Protein AF-A0A841BIS0-F1 (afdb_monomer)

InterPro domains:
  IPR029058 Alpha/Beta hydrolase fold [G3DSA:3.40.50.1820] (179-319)
  IPR029058 Alpha/Beta hydrolase fold [SSF53474] (194-306)

Structure (mmCIF, N/CA/C/O backbone):
data_AF-A0A841BIS0-F1
#
_entry.id   AF-A0A841BIS0-F1
#
loop_
_atom_site.group_PDB
_atom_site.id
_atom_site.type_symbol
_atom_site.label_atom_id
_atom_site.label_alt_id
_atom_site.label_comp_id
_atom_site.label_asym_id
_atom_site.label_entity_id
_atom_site.label_seq_id
_atom_site.pdbx_PDB_ins_code
_atom_site.Cartn_x
_atom_site.Cartn_y
_atom_site.Cartn_z
_atom_site.occupancy
_atom_site.B_iso_or_equiv
_atom_site.auth_seq_id
_atom_site.auth_comp_id
_atom_site.auth_asym_id
_atom_site.auth_atom_id
_atom_site.pdbx_PDB_model_num
ATOM 1 N N . MET A 1 1 ? 9.593 -3.183 14.678 1.00 44.62 1 MET A N 1
ATOM 2 C CA . MET A 1 1 ? 9.134 -2.098 13.768 1.00 44.62 1 MET A CA 1
ATOM 3 C C . MET A 1 1 ? 7.771 -1.483 14.149 1.00 44.62 1 MET A C 1
ATOM 5 O O . MET A 1 1 ? 7.711 -0.265 14.300 1.00 44.62 1 MET A O 1
ATOM 9 N N . ARG A 1 2 ? 6.701 -2.277 14.368 1.00 60.25 2 ARG A N 1
ATOM 10 C CA . ARG A 1 2 ? 5.328 -1.787 14.671 1.00 60.25 2 ARG A CA 1
ATOM 11 C C . ARG A 1 2 ? 5.236 -0.839 15.881 1.00 60.25 2 ARG A C 1
ATOM 13 O O . ARG A 1 2 ? 4.676 0.245 15.752 1.00 60.25 2 ARG A O 1
ATOM 20 N N . ALA A 1 3 ? 5.860 -1.190 17.009 1.00 60.22 3 ALA A N 1
ATOM 21 C CA . ALA A 1 3 ? 5.851 -0.359 18.220 1.00 60.22 3 ALA A CA 1
ATOM 22 C C . ALA A 1 3 ? 6.489 1.033 18.011 1.00 60.22 3 ALA A C 1
ATOM 24 O O . ALA A 1 3 ? 5.966 2.038 18.487 1.00 60.22 3 ALA A O 1
ATOM 25 N N . LYS A 1 4 ? 7.581 1.121 17.234 1.00 57.62 4 LYS A N 1
ATOM 26 C CA . LYS A 1 4 ? 8.293 2.384 16.947 1.00 57.62 4 LYS A CA 1
ATOM 27 C C . LYS A 1 4 ? 7.464 3.331 16.070 1.00 57.62 4 LYS A C 1
ATOM 29 O O . LYS A 1 4 ? 7.387 4.528 16.354 1.00 57.62 4 LYS A O 1
ATOM 34 N N . GLY A 1 5 ? 6.828 2.799 15.021 1.00 57.59 5 GLY A N 1
ATOM 35 C CA . GLY A 1 5 ? 5.914 3.561 14.158 1.00 57.59 5 GLY A CA 1
ATOM 36 C C . GLY A 1 5 ? 4.668 4.041 14.907 1.00 57.59 5 GLY A C 1
ATOM 37 O O . GLY A 1 5 ? 4.294 5.213 14.815 1.00 57.59 5 GLY A O 1
ATOM 38 N N . TYR A 1 6 ? 4.086 3.165 15.728 1.00 66.44 6 TYR A N 1
ATOM 39 C CA . TYR A 1 6 ? 2.973 3.502 16.610 1.00 66.44 6 TYR A CA 1
ATOM 40 C C . TYR A 1 6 ? 3.333 4.625 17.596 1.00 66.44 6 TYR A C 1
ATOM 42 O O . TYR A 1 6 ? 2.644 5.642 17.636 1.00 66.44 6 TYR A O 1
ATOM 50 N N . ALA A 1 7 ? 4.448 4.501 18.326 1.00 69.25 7 ALA A N 1
ATOM 51 C CA . ALA A 1 7 ? 4.875 5.504 19.304 1.00 69.25 7 ALA A CA 1
ATOM 52 C C . ALA A 1 7 ? 5.149 6.871 18.654 1.00 69.25 7 ALA A C 1
ATOM 54 O O . ALA A 1 7 ? 4.815 7.915 19.215 1.00 69.25 7 ALA A O 1
ATOM 55 N N . THR A 1 8 ? 5.705 6.872 17.438 1.00 65.50 8 THR A N 1
ATOM 56 C CA . THR A 1 8 ? 5.920 8.100 16.660 1.00 65.50 8 THR A CA 1
ATOM 57 C C . THR A 1 8 ? 4.592 8.769 16.310 1.00 65.50 8 THR A C 1
ATOM 59 O O . THR A 1 8 ? 4.449 9.974 16.511 1.00 65.50 8 THR A O 1
ATOM 62 N N . THR A 1 9 ? 3.612 7.995 15.842 1.00 65.44 9 THR A N 1
ATOM 63 C CA . THR A 1 9 ? 2.279 8.500 15.479 1.00 65.44 9 THR A CA 1
ATOM 64 C C . THR A 1 9 ? 1.533 9.034 16.700 1.00 65.44 9 THR A C 1
ATOM 66 O O . THR A 1 9 ? 1.018 10.148 16.661 1.00 65.44 9 THR A O 1
ATOM 69 N N . LEU A 1 10 ? 1.544 8.291 17.811 1.00 78.75 10 LEU A N 1
ATOM 70 C CA . LEU A 1 10 ? 0.919 8.704 19.068 1.00 78.75 10 LEU A CA 1
ATOM 71 C C . LEU A 1 10 ? 1.497 10.031 19.571 1.00 78.75 10 LEU A C 1
ATOM 73 O O . LEU A 1 10 ? 0.745 10.930 19.937 1.00 78.75 10 LEU A O 1
ATOM 77 N N . ARG A 1 11 ? 2.825 10.190 19.516 1.00 79.44 11 ARG A N 1
ATOM 78 C CA . ARG A 1 11 ? 3.499 11.439 19.890 1.00 79.44 11 ARG A CA 1
ATOM 79 C C . ARG A 1 11 ? 3.084 12.610 18.998 1.00 79.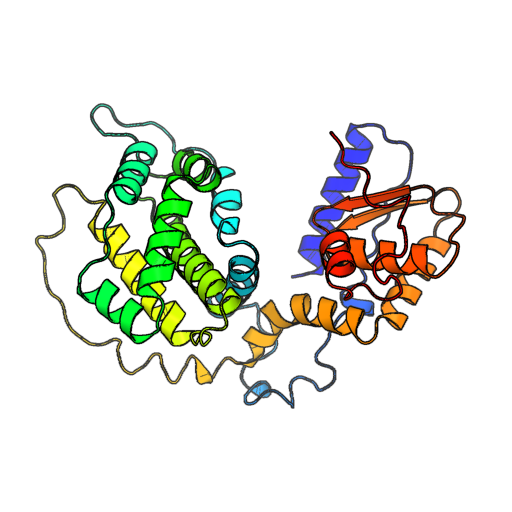44 11 ARG A C 1
ATOM 81 O O . ARG A 1 11 ? 2.872 13.707 19.501 1.00 79.44 11 ARG A O 1
ATOM 88 N N . ILE A 1 12 ? 2.964 12.396 17.687 1.00 72.94 12 ILE A N 1
ATOM 89 C CA . ILE A 1 12 ? 2.514 13.437 16.749 1.00 72.94 12 ILE A CA 1
ATOM 90 C C . ILE A 1 12 ? 1.079 13.867 17.071 1.00 72.94 12 ILE A C 1
ATOM 92 O O . ILE A 1 12 ? 0.806 15.064 17.130 1.00 72.94 12 ILE A O 1
ATOM 96 N N . ILE A 1 13 ? 0.184 12.908 17.319 1.00 77.25 13 ILE A N 1
ATOM 97 C CA . ILE A 1 13 ? -1.211 13.187 17.681 1.00 77.25 13 ILE A CA 1
ATOM 98 C C . ILE A 1 13 ? -1.272 13.952 19.005 1.00 77.25 13 ILE A C 1
ATOM 100 O O . ILE A 1 13 ? -1.912 14.996 19.061 1.00 77.25 13 ILE A O 1
ATOM 104 N N . ALA A 1 14 ? -0.562 13.492 20.039 1.00 86.31 14 ALA A N 1
ATOM 105 C CA . ALA A 1 14 ? -0.515 14.163 21.337 1.00 86.31 14 ALA A CA 1
ATOM 106 C C . ALA A 1 14 ? -0.019 15.613 21.218 1.00 86.31 14 ALA A C 1
ATOM 108 O O . ALA A 1 14 ? -0.643 16.526 21.756 1.00 86.31 14 ALA A O 1
ATOM 109 N N . ASN A 1 15 ? 1.043 15.841 20.438 1.00 82.81 15 ASN A N 1
ATOM 110 C CA . ASN A 1 15 ? 1.552 17.185 20.175 1.00 82.81 15 ASN A CA 1
ATOM 111 C C . ASN A 1 15 ? 0.511 18.068 19.477 1.00 82.81 15 ASN A C 1
ATOM 113 O O . ASN A 1 15 ? 0.365 19.229 19.842 1.00 82.81 15 ASN A O 1
ATOM 117 N N . LYS A 1 16 ? -0.228 17.530 18.499 1.00 82.75 16 LYS A N 1
ATOM 118 C CA . LYS A 1 16 ? -1.258 18.287 17.775 1.00 82.75 16 LYS A CA 1
ATOM 119 C C . LYS A 1 16 ? -2.480 18.595 18.633 1.00 82.75 16 LYS A C 1
ATOM 121 O O . LYS A 1 16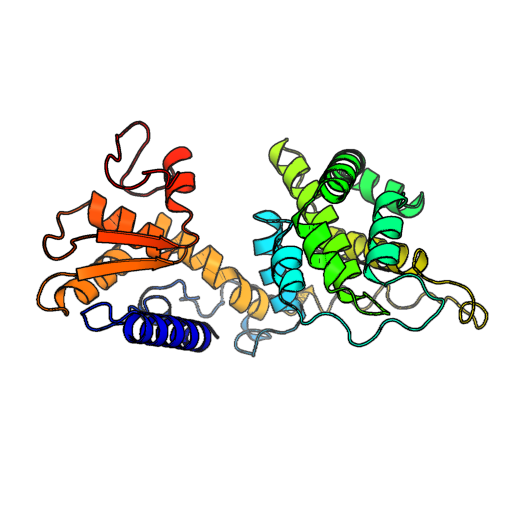 ? -2.993 19.705 18.561 1.00 82.75 16 LYS A O 1
ATOM 126 N N . VAL A 1 17 ? -2.915 17.661 19.473 1.00 86.31 17 VAL A N 1
ATOM 127 C CA . VAL A 1 17 ? -3.988 17.900 20.453 1.00 86.31 17 VAL A CA 1
ATOM 128 C C . VAL A 1 17 ? -3.584 19.029 21.406 1.00 86.31 17 VAL A C 1
ATOM 130 O O . VAL A 1 17 ? -4.370 19.954 21.607 1.00 86.31 17 VAL A O 1
ATOM 133 N N . ALA A 1 18 ? -2.347 19.008 21.913 1.00 88.19 18 ALA A N 1
ATOM 134 C CA . ALA A 1 18 ? -1.826 20.064 22.778 1.00 88.19 18 ALA A CA 1
ATOM 135 C C . ALA A 1 18 ? -1.716 21.422 22.056 1.00 88.19 18 ALA A C 1
ATOM 137 O O . ALA A 1 18 ? -2.149 22.438 22.595 1.00 88.19 18 ALA A O 1
ATOM 138 N N . GLU A 1 19 ? -1.188 21.443 20.827 1.00 89.88 19 GLU A N 1
ATOM 139 C CA . GLU A 1 19 ? -1.054 22.649 19.991 1.00 89.88 19 GLU A CA 1
ATOM 140 C C . GLU A 1 19 ? -2.410 23.306 19.703 1.00 89.88 19 GLU A C 1
ATOM 142 O O . GLU A 1 19 ? -2.532 24.527 19.761 1.00 89.88 19 GLU A O 1
ATOM 147 N N . HIS A 1 20 ? -3.441 22.501 19.438 1.00 89.31 20 HIS A N 1
ATOM 148 C CA . HIS A 1 20 ? -4.797 22.977 19.165 1.00 89.31 20 HIS A CA 1
ATOM 149 C C . HIS A 1 20 ? -5.655 23.166 20.424 1.00 89.31 20 HIS A C 1
ATOM 151 O O . HIS A 1 20 ? -6.839 23.472 20.298 1.00 89.31 20 HIS A O 1
ATOM 157 N N . GLN A 1 21 ? -5.080 22.992 21.621 1.00 85.19 21 GLN A N 1
ATOM 158 C CA . GLN A 1 21 ? -5.772 23.121 22.910 1.00 85.19 21 GLN A CA 1
ATOM 159 C C . GLN A 1 21 ? -7.066 22.294 22.985 1.00 85.19 21 GLN A C 1
ATOM 161 O O . GLN A 1 21 ? -8.051 22.697 23.607 1.00 85.19 21 GLN A O 1
ATOM 166 N N . VAL A 1 22 ? -7.071 21.121 22.344 1.00 83.94 22 VAL A N 1
ATOM 167 C CA . VAL A 1 22 ? -8.186 20.179 22.450 1.00 83.94 22 VAL A CA 1
ATOM 168 C C . VAL A 1 22 ? -8.153 19.609 23.866 1.00 83.94 22 VAL A C 1
ATOM 170 O O . VAL A 1 22 ? -7.187 18.954 24.249 1.00 83.94 22 VAL A O 1
ATOM 173 N N . GLY A 1 23 ? -9.179 19.904 24.666 1.00 81.00 23 GLY A N 1
ATOM 174 C CA . GLY A 1 23 ? -9.259 19.428 26.046 1.00 81.00 23 GLY A CA 1
ATOM 175 C C . GLY A 1 23 ? -9.321 17.900 26.113 1.00 81.00 23 GLY A C 1
ATOM 176 O O . GLY A 1 23 ? -10.132 17.289 25.420 1.00 81.00 23 GLY A O 1
ATOM 177 N N . GLY A 1 24 ? -8.477 17.293 26.951 1.00 83.56 24 GLY A N 1
ATOM 178 C CA . GLY A 1 24 ? -8.460 15.848 27.194 1.00 83.56 24 GLY A CA 1
ATOM 179 C C . GLY A 1 24 ? -7.055 15.241 27.219 1.00 83.56 24 GLY A C 1
ATOM 180 O O . GLY A 1 24 ? -6.075 15.862 26.812 1.00 83.56 24 GLY A O 1
ATOM 181 N N . GLU A 1 25 ? -6.963 14.008 27.714 1.00 88.75 25 GLU A N 1
ATOM 182 C CA . GLU A 1 25 ? -5.734 13.209 27.717 1.00 88.75 25 GLU A CA 1
ATOM 183 C C . GLU A 1 25 ? -5.680 12.326 26.460 1.00 88.75 25 GLU A C 1
ATOM 185 O O . GLU A 1 25 ? -6.653 11.653 26.118 1.00 88.75 25 GLU A O 1
ATOM 190 N N . VAL A 1 26 ? -4.533 12.285 25.775 1.00 89.12 26 VAL A N 1
ATOM 191 C CA . VAL A 1 26 ? -4.324 11.368 24.645 1.00 89.12 26 VAL A CA 1
ATOM 192 C C . VAL A 1 26 ? -3.745 10.057 25.158 1.00 89.12 26 VAL A C 1
ATOM 194 O O . VAL A 1 26 ? -2.572 9.991 25.524 1.00 89.12 26 VAL A O 1
ATOM 197 N N . ARG A 1 27 ? -4.553 8.993 25.120 1.00 88.19 27 ARG A N 1
ATOM 198 C CA . ARG A 1 27 ? -4.116 7.629 25.433 1.00 88.19 27 ARG A CA 1
ATOM 199 C C . ARG A 1 27 ? -3.991 6.781 24.182 1.00 88.19 27 ARG A C 1
ATOM 201 O O . ARG A 1 27 ? -4.810 6.839 23.269 1.00 88.19 27 ARG A O 1
ATOM 208 N N . GLY A 1 28 ? -2.940 5.976 24.150 1.00 84.75 28 GLY A N 1
ATOM 209 C CA . GLY A 1 28 ? -2.681 5.069 23.051 1.00 84.75 28 GLY A CA 1
ATOM 210 C C . GLY A 1 28 ? -3.231 3.660 23.303 1.00 84.75 28 GLY A C 1
ATOM 211 O O . GLY A 1 28 ? -3.022 3.103 24.375 1.00 84.75 28 GLY A O 1
ATOM 212 N N . CYS A 1 29 ? -3.835 3.046 22.282 1.00 84.25 29 CYS A N 1
ATOM 213 C CA . CYS A 1 29 ? -4.229 1.634 22.271 1.00 84.25 29 CYS A CA 1
ATOM 214 C C . CYS A 1 29 ? -3.345 0.832 21.290 1.00 84.25 29 CYS A C 1
ATOM 216 O O . CYS A 1 29 ? -3.612 0.782 20.086 1.00 84.25 29 CYS A O 1
ATOM 218 N N . PHE A 1 30 ? -2.268 0.211 21.789 1.00 80.62 30 PHE A N 1
ATOM 219 C CA . PHE A 1 30 ? -1.376 -0.627 20.976 1.00 80.62 30 PHE A CA 1
ATOM 220 C C . PHE A 1 30 ? -1.788 -2.101 21.039 1.00 80.62 30 PHE A C 1
ATOM 222 O O . PHE A 1 30 ? -1.332 -2.855 21.893 1.00 80.62 30 PHE A O 1
ATOM 229 N N . TRP A 1 31 ? -2.661 -2.519 20.124 1.00 80.50 31 TRP A N 1
ATOM 230 C CA . TRP A 1 31 ? -3.221 -3.877 20.105 1.00 80.50 31 TRP A CA 1
ATOM 231 C C . TRP A 1 31 ? -2.357 -4.899 19.341 1.00 80.50 31 TRP A C 1
ATOM 233 O O . TRP A 1 31 ? -2.441 -6.096 19.606 1.00 80.50 31 TRP A O 1
ATOM 243 N N . GLY A 1 32 ? -1.515 -4.449 18.402 1.00 69.06 32 GLY A N 1
ATOM 244 C CA . GLY A 1 32 ? -0.845 -5.323 17.425 1.00 69.06 32 GLY A CA 1
ATOM 245 C C . GLY A 1 32 ? 0.101 -6.371 18.018 1.00 69.06 32 GLY A C 1
ATOM 246 O O . GLY A 1 32 ? 0.275 -7.434 17.432 1.00 69.06 32 GLY A O 1
ATOM 247 N N . GLU A 1 33 ? 0.697 -6.105 19.179 1.00 74.00 33 GLU A N 1
ATOM 248 C CA . GLU A 1 33 ? 1.544 -7.081 19.877 1.00 74.00 33 GLU A CA 1
ATOM 249 C C . GLU A 1 33 ? 0.728 -8.029 20.761 1.00 74.00 33 GLU A C 1
ATOM 251 O O . GLU A 1 33 ? 1.010 -9.222 20.801 1.00 74.00 33 GLU A O 1
ATOM 256 N N . ALA A 1 34 ? -0.316 -7.520 21.417 1.00 75.12 34 ALA A N 1
ATOM 257 C CA . ALA A 1 34 ? -1.122 -8.292 22.357 1.00 75.12 34 ALA A CA 1
ATOM 258 C C . ALA A 1 34 ? -2.083 -9.272 21.666 1.00 75.12 34 ALA A C 1
ATOM 260 O O . ALA A 1 34 ? -2.261 -10.394 22.132 1.00 75.12 34 ALA A O 1
ATOM 261 N N . VAL A 1 35 ? -2.735 -8.838 20.583 1.00 80.75 35 VAL A N 1
ATOM 262 C CA . VAL A 1 35 ? -3.844 -9.576 19.941 1.00 80.75 35 VAL A CA 1
ATOM 263 C C . VAL A 1 35 ? -3.739 -9.644 18.415 1.00 80.75 35 VAL A C 1
ATOM 265 O O . VAL A 1 35 ? -4.594 -10.247 17.759 1.00 80.75 35 VAL A O 1
ATOM 268 N N . GLY A 1 36 ? -2.688 -9.053 17.841 1.00 75.44 36 GLY A N 1
ATOM 269 C CA . GLY A 1 36 ? -2.402 -9.146 16.414 1.00 75.44 36 GLY A CA 1
ATOM 270 C C . GLY A 1 36 ? -1.999 -10.552 15.962 1.00 75.44 36 GLY A C 1
ATOM 271 O O . GLY A 1 36 ? -1.770 -11.473 16.751 1.00 75.44 36 GLY A O 1
ATOM 272 N N . ALA A 1 37 ? -1.925 -10.727 14.651 1.00 77.56 37 ALA A N 1
ATOM 273 C CA . A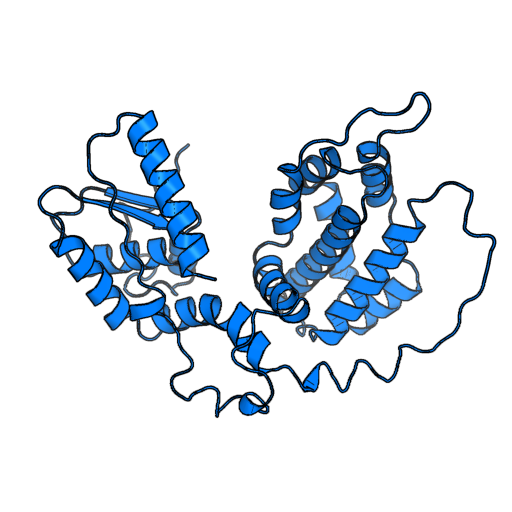LA A 1 37 ? -1.437 -11.921 14.006 1.00 77.56 37 ALA A CA 1
ATOM 274 C C . ALA A 1 37 ? 0.035 -12.158 14.349 1.00 77.56 37 ALA A C 1
ATOM 276 O O . ALA A 1 37 ? 0.912 -11.300 14.200 1.00 77.56 37 ALA A O 1
ATOM 277 N N . GLN A 1 38 ? 0.276 -13.383 14.800 1.00 73.75 38 GLN A N 1
ATOM 278 C CA . GLN A 1 38 ? 1.581 -13.921 15.130 1.00 73.75 38 GLN A CA 1
ATOM 279 C C . GLN A 1 38 ? 1.688 -15.320 14.534 1.00 73.75 38 GLN A C 1
ATOM 281 O O . GLN A 1 38 ? 0.698 -16.059 14.458 1.00 73.75 38 GLN A O 1
ATOM 286 N N . LEU A 1 39 ? 2.903 -15.719 14.173 1.00 71.25 39 LEU A N 1
ATOM 287 C CA . LEU A 1 39 ? 3.205 -17.091 13.787 1.00 71.25 39 LEU A CA 1
ATOM 288 C C . LEU A 1 39 ? 3.221 -17.982 15.035 1.00 71.25 39 LEU A C 1
ATOM 290 O O . LEU A 1 39 ? 4.275 -18.330 15.554 1.00 71.25 39 LEU A O 1
ATOM 294 N N . ARG A 1 40 ? 2.033 -18.374 15.517 1.00 72.12 40 ARG A N 1
ATOM 295 C CA . ARG A 1 40 ? 1.863 -19.217 16.721 1.00 72.12 40 ARG A CA 1
ATOM 296 C C . ARG A 1 40 ? 2.600 -20.561 16.632 1.00 72.12 40 ARG A C 1
ATOM 298 O O . ARG A 1 40 ? 2.976 -21.115 17.655 1.00 72.12 40 ARG A O 1
ATOM 305 N N . GLY A 1 41 ? 2.820 -21.068 15.418 1.00 71.50 41 GLY A N 1
ATOM 306 C CA . GLY A 1 41 ? 3.619 -22.270 15.150 1.00 71.50 41 GLY A CA 1
ATOM 307 C C . GLY A 1 41 ? 5.113 -22.008 14.939 1.00 71.50 41 GLY A C 1
ATOM 308 O O . GLY A 1 41 ? 5.780 -22.856 14.352 1.00 71.50 41 GLY A O 1
ATOM 309 N N . GLY A 1 42 ? 5.625 -20.824 15.297 1.00 64.56 42 GLY A N 1
ATOM 310 C CA . GLY A 1 42 ? 7.034 -20.452 15.110 1.00 64.56 42 GLY A CA 1
ATOM 311 C C . GLY A 1 42 ? 7.496 -20.526 13.652 1.00 64.56 42 GLY A C 1
ATOM 312 O O . GLY A 1 42 ? 8.645 -20.856 13.389 1.00 64.56 42 GLY A O 1
ATOM 313 N N . GLY A 1 43 ? 6.569 -20.330 12.709 1.00 64.38 43 GLY A N 1
ATOM 314 C CA . GLY A 1 43 ? 6.813 -20.470 11.275 1.00 64.38 43 GLY A CA 1
ATOM 315 C C . GLY A 1 43 ? 7.076 -21.901 10.790 1.00 64.38 43 GLY A C 1
ATOM 316 O O . GLY A 1 43 ? 7.446 -22.082 9.638 1.00 64.38 43 GLY A O 1
ATOM 317 N N . GLY A 1 44 ? 6.831 -22.937 11.602 1.00 64.94 44 GLY A N 1
ATOM 318 C CA . GLY A 1 44 ? 7.052 -24.340 11.217 1.00 64.94 44 GLY A CA 1
ATOM 319 C C . GLY A 1 44 ? 6.225 -24.823 10.015 1.00 64.94 44 GLY A C 1
ATOM 320 O O . GLY A 1 44 ? 6.598 -25.786 9.351 1.00 64.94 44 GLY A O 1
ATOM 321 N N . SER A 1 45 ? 5.128 -24.133 9.690 1.00 64.19 45 SER A N 1
ATOM 322 C CA . SER A 1 45 ? 4.326 -24.371 8.481 1.00 64.19 45 SER A CA 1
ATOM 323 C C . SER A 1 45 ? 4.881 -23.682 7.229 1.00 64.19 45 SER A C 1
ATOM 325 O O . SER A 1 45 ? 4.311 -23.828 6.151 1.00 64.19 45 SER A O 1
ATOM 327 N N . ILE A 1 46 ? 5.956 -22.901 7.360 1.00 60.19 46 ILE A N 1
ATOM 328 C CA . ILE A 1 46 ? 6.580 -22.137 6.283 1.00 60.19 46 ILE A CA 1
ATOM 329 C C . ILE A 1 46 ? 7.886 -22.854 5.913 1.00 60.19 46 ILE A C 1
ATOM 331 O O . ILE A 1 46 ? 8.846 -22.843 6.689 1.00 60.19 46 ILE A O 1
ATOM 335 N N . PRO A 1 47 ? 7.959 -23.493 4.732 1.00 47.06 47 PRO A N 1
ATOM 336 C CA . PRO A 1 47 ? 9.168 -24.186 4.302 1.00 47.06 47 PRO A CA 1
ATOM 337 C C . PRO A 1 47 ? 10.391 -23.252 4.307 1.00 47.06 47 PRO A C 1
ATOM 339 O O . PRO A 1 47 ? 10.395 -22.242 3.600 1.00 47.06 47 PRO A O 1
ATOM 342 N N . GLY A 1 48 ? 11.423 -23.599 5.087 1.00 53.38 48 GLY A N 1
ATOM 343 C CA . GLY A 1 48 ? 12.677 -22.835 5.206 1.00 53.38 48 GLY A CA 1
ATOM 344 C C . GLY A 1 48 ? 12.675 -21.689 6.233 1.00 53.38 48 GLY A C 1
ATOM 345 O O . GLY A 1 48 ? 13.597 -20.876 6.228 1.00 53.38 48 GLY A O 1
ATOM 346 N N . TYR A 1 49 ? 11.665 -21.594 7.109 1.00 51.16 49 TYR A N 1
ATOM 347 C CA . TYR A 1 49 ? 11.571 -20.521 8.114 1.00 51.16 49 TYR A CA 1
ATOM 348 C C . TYR A 1 49 ? 12.691 -20.553 9.161 1.00 51.16 49 TYR A C 1
ATOM 350 O O . TYR A 1 49 ? 13.244 -19.510 9.492 1.00 51.16 49 TYR A O 1
ATOM 358 N N . ALA A 1 50 ? 13.074 -21.743 9.635 1.00 55.16 50 ALA A N 1
ATOM 359 C CA . ALA A 1 50 ? 14.138 -21.906 10.631 1.00 55.16 50 ALA A CA 1
ATOM 360 C C . ALA A 1 50 ? 15.504 -21.363 10.163 1.00 55.16 50 ALA A C 1
ATOM 362 O O . ALA A 1 50 ? 16.333 -21.009 10.993 1.00 55.16 50 ALA A O 1
ATOM 363 N N . ASP A 1 51 ? 15.708 -21.259 8.846 1.00 53.97 51 ASP A N 1
ATOM 364 C CA . ASP A 1 51 ? 16.940 -20.753 8.239 1.00 53.97 51 ASP A CA 1
ATOM 365 C C . ASP A 1 51 ? 16.896 -19.233 7.950 1.00 53.97 51 ASP A C 1
ATOM 367 O O . ASP A 1 51 ? 17.898 -18.681 7.498 1.00 53.97 51 ASP A O 1
ATOM 371 N N . SER A 1 52 ? 15.742 -18.557 8.121 1.00 50.66 52 SER A N 1
ATOM 372 C CA . SER A 1 52 ? 15.526 -17.184 7.611 1.00 50.66 52 SER A CA 1
ATOM 373 C C . SER A 1 52 ? 14.533 -16.280 8.377 1.00 50.66 52 SER A C 1
ATOM 375 O O . SER A 1 52 ? 14.203 -15.211 7.866 1.00 50.66 52 SER A O 1
ATOM 377 N N . GLY A 1 53 ? 14.007 -16.678 9.542 1.00 44.66 53 GLY A N 1
ATOM 378 C CA . GLY A 1 53 ? 13.057 -15.879 10.340 1.00 44.66 53 GLY A CA 1
ATOM 379 C C . GLY A 1 53 ? 13.705 -15.153 11.529 1.00 44.66 53 GLY A C 1
ATOM 380 O O . GLY A 1 53 ? 14.595 -15.709 12.168 1.00 44.66 53 GLY A O 1
ATOM 381 N N . GLY A 1 54 ? 13.222 -13.947 11.864 1.00 48.88 54 GLY A N 1
ATOM 382 C CA . GLY A 1 54 ? 13.634 -13.192 13.065 1.00 48.88 54 GLY A CA 1
ATOM 383 C C . GLY A 1 54 ? 14.671 -12.067 12.889 1.00 48.88 54 GLY A C 1
ATOM 384 O O . GLY A 1 54 ? 14.948 -11.372 13.867 1.00 48.88 54 GLY A O 1
ATOM 385 N N . ASP A 1 55 ? 15.201 -11.844 11.685 1.00 50.84 55 ASP A N 1
ATOM 386 C CA . ASP A 1 55 ? 16.108 -10.724 11.382 1.00 50.84 55 ASP A CA 1
ATOM 387 C C . ASP A 1 55 ? 15.342 -9.432 11.019 1.00 50.84 55 ASP A C 1
ATOM 389 O O . ASP A 1 55 ? 14.164 -9.468 10.651 1.00 50.84 55 ASP A O 1
ATOM 393 N N . ASP A 1 56 ? 16.003 -8.267 11.116 1.00 47.47 56 ASP A N 1
ATOM 394 C CA . ASP A 1 56 ? 15.463 -7.011 10.571 1.00 47.47 56 ASP A CA 1
ATOM 395 C C . ASP A 1 56 ? 15.096 -7.212 9.086 1.00 47.47 56 ASP A C 1
ATOM 397 O O . ASP A 1 56 ? 15.876 -7.818 8.345 1.00 47.47 56 ASP A O 1
ATOM 401 N N . PRO A 1 57 ? 13.930 -6.713 8.627 1.00 46.50 57 PRO A N 1
ATOM 402 C CA . PRO A 1 57 ? 13.438 -7.012 7.291 1.00 46.50 57 PRO A CA 1
ATOM 403 C C . PRO A 1 57 ? 14.439 -6.532 6.244 1.00 46.50 57 PRO A C 1
ATOM 405 O O . PRO A 1 57 ? 14.755 -5.337 6.159 1.00 46.50 57 PRO A O 1
ATOM 408 N N . SER A 1 58 ? 14.916 -7.481 5.442 1.00 52.25 58 SER A N 1
ATOM 409 C CA . SER A 1 58 ? 15.851 -7.235 4.355 1.00 52.25 58 SER A CA 1
ATOM 410 C C . SER A 1 58 ? 15.232 -6.305 3.310 1.00 52.25 58 SER A C 1
ATOM 412 O O . SER A 1 58 ? 14.016 -6.094 3.266 1.00 52.25 58 SER A O 1
ATOM 414 N N . GLU A 1 59 ? 16.052 -5.754 2.415 1.00 50.16 59 GLU A N 1
ATOM 415 C CA . GLU A 1 59 ? 15.543 -4.951 1.294 1.00 50.16 59 GLU A CA 1
ATOM 416 C C . GLU A 1 59 ? 14.511 -5.723 0.452 1.00 50.16 59 GLU A C 1
ATOM 418 O O . GLU A 1 59 ? 13.525 -5.144 -0.001 1.00 50.16 59 GLU A O 1
ATOM 423 N N . ALA A 1 60 ? 14.677 -7.042 0.307 1.00 50.91 60 ALA A N 1
ATOM 424 C CA . ALA A 1 60 ? 13.713 -7.896 -0.385 1.00 50.91 60 ALA A CA 1
ATOM 425 C C . ALA A 1 60 ? 12.360 -7.961 0.351 1.00 50.91 60 ALA A C 1
ATOM 427 O O . ALA A 1 60 ? 11.303 -7.909 -0.281 1.00 50.91 60 ALA A O 1
ATOM 428 N N . ASP A 1 61 ? 12.381 -7.994 1.684 1.00 51.06 61 ASP A N 1
ATOM 429 C CA . ASP A 1 61 ? 11.172 -8.052 2.512 1.00 51.06 61 ASP A CA 1
ATOM 430 C C . ASP A 1 61 ? 10.406 -6.729 2.495 1.00 51.06 61 ASP A C 1
ATOM 432 O O . ASP A 1 61 ? 9.171 -6.715 2.479 1.00 51.06 61 ASP A O 1
ATOM 436 N N . GLN A 1 62 ? 11.129 -5.608 2.466 1.00 51.31 62 GLN A N 1
ATOM 437 C CA . GLN A 1 62 ? 10.545 -4.275 2.317 1.00 51.31 62 GLN A CA 1
ATOM 438 C C . GLN A 1 62 ? 9.905 -4.101 0.937 1.00 51.31 62 GLN A C 1
ATOM 440 O O . GLN A 1 62 ? 8.817 -3.532 0.833 1.00 51.31 62 GLN A O 1
ATOM 445 N N . LEU A 1 63 ? 10.530 -4.643 -0.114 1.00 59.31 63 LEU A N 1
ATOM 446 C CA . LEU A 1 63 ? 9.971 -4.636 -1.465 1.00 59.31 63 LEU A CA 1
ATOM 447 C C . LEU A 1 63 ? 8.671 -5.442 -1.551 1.00 59.31 63 LEU A C 1
ATOM 449 O O . LEU A 1 63 ? 7.721 -4.998 -2.190 1.00 59.31 63 LEU A O 1
ATOM 453 N N . ILE A 1 64 ? 8.575 -6.592 -0.884 1.00 57.84 64 ILE A N 1
ATOM 454 C CA . ILE A 1 64 ? 7.335 -7.382 -0.886 1.00 57.84 64 ILE A CA 1
ATOM 455 C C . ILE A 1 64 ? 6.215 -6.672 -0.122 1.00 57.84 64 ILE A C 1
ATOM 457 O O . ILE A 1 64 ? 5.086 -6.610 -0.616 1.00 57.84 64 ILE A O 1
ATOM 461 N N . ALA A 1 65 ? 6.521 -6.079 1.035 1.00 54.59 65 ALA A N 1
ATOM 462 C CA . ALA A 1 65 ? 5.562 -5.255 1.767 1.00 54.59 65 ALA A CA 1
ATOM 463 C C . ALA A 1 65 ? 5.079 -4.067 0.916 1.00 54.59 65 ALA A C 1
ATOM 465 O O . ALA A 1 65 ? 3.879 -3.807 0.847 1.00 54.59 65 ALA A O 1
ATOM 466 N N . LEU A 1 66 ? 5.984 -3.405 0.192 1.00 65.88 66 LEU A N 1
ATOM 467 C CA . LEU A 1 66 ? 5.638 -2.339 -0.746 1.00 65.88 66 LEU A CA 1
ATOM 468 C C . LEU A 1 66 ? 4.678 -2.826 -1.841 1.00 65.88 66 LEU A C 1
ATOM 470 O O . LEU A 1 66 ? 3.669 -2.174 -2.093 1.00 65.88 66 LEU A O 1
ATOM 474 N N . TRP A 1 67 ? 4.929 -3.988 -2.449 1.00 73.44 67 TRP A N 1
ATOM 475 C CA . TRP A 1 67 ? 4.039 -4.544 -3.474 1.00 73.44 67 TRP A CA 1
ATOM 476 C C . TRP A 1 67 ? 2.625 -4.831 -2.963 1.00 73.44 67 TRP A C 1
ATOM 478 O O . TRP A 1 67 ? 1.667 -4.631 -3.705 1.00 73.44 67 TRP A O 1
ATOM 488 N N . SER A 1 68 ? 2.471 -5.229 -1.695 1.00 66.25 68 SER A N 1
ATOM 489 C CA . SER A 1 68 ? 1.139 -5.398 -1.096 1.00 66.25 68 SER A CA 1
ATOM 490 C C . SER A 1 68 ? 0.345 -4.086 -1.042 1.00 66.25 68 SER A C 1
ATOM 492 O O . SER A 1 68 ? -0.869 -4.098 -1.225 1.00 66.25 68 SER A O 1
ATOM 494 N N . VAL A 1 69 ? 1.034 -2.952 -0.863 1.00 60.91 69 VAL A N 1
ATOM 495 C CA . VAL A 1 69 ? 0.426 -1.616 -0.913 1.00 60.91 69 VAL A CA 1
ATOM 496 C C . VAL A 1 69 ? 0.137 -1.216 -2.356 1.00 60.91 69 VAL A C 1
ATOM 498 O O . VAL A 1 69 ? -0.956 -0.743 -2.642 1.00 60.91 69 VAL A O 1
ATOM 501 N N . LEU A 1 70 ? 1.074 -1.453 -3.277 1.00 70.75 70 LEU A N 1
ATOM 502 C CA . LEU A 1 70 ? 0.942 -1.058 -4.682 1.00 70.75 70 LEU A CA 1
ATOM 503 C C . LEU A 1 70 ? -0.216 -1.752 -5.410 1.00 70.75 70 LEU A C 1
ATOM 505 O O . LEU A 1 70 ? -0.818 -1.147 -6.289 1.00 70.75 70 LEU A O 1
ATOM 509 N N . TYR A 1 71 ? -0.572 -2.984 -5.038 1.00 75.44 71 TYR A N 1
ATOM 510 C CA . TYR A 1 71 ? -1.754 -3.651 -5.600 1.00 75.44 71 TYR A CA 1
ATOM 511 C C . TYR A 1 71 ? -3.088 -3.072 -5.108 1.00 75.44 71 TYR A C 1
ATOM 513 O O . TYR A 1 71 ? -4.123 -3.317 -5.719 1.00 75.44 71 TYR A O 1
ATOM 521 N N . VAL A 1 72 ? -3.084 -2.308 -4.015 1.00 73.00 72 VAL A N 1
ATOM 522 C CA . VAL A 1 72 ? -4.268 -1.581 -3.527 1.00 73.00 72 VAL A CA 1
ATOM 523 C C . VAL A 1 72 ? -4.249 -0.135 -4.022 1.00 73.00 72 VAL A C 1
ATOM 525 O O . VAL A 1 72 ? -5.288 0.432 -4.348 1.00 73.00 72 VAL A O 1
ATOM 528 N N . ASP A 1 73 ? -3.061 0.459 -4.078 1.00 78.19 73 ASP A N 1
ATOM 529 C CA . ASP A 1 73 ? -2.822 1.849 -4.435 1.00 78.19 73 ASP A CA 1
ATOM 530 C C . ASP A 1 73 ? -1.556 1.973 -5.306 1.00 78.19 73 ASP A C 1
ATOM 532 O O . ASP A 1 73 ? -0.466 2.240 -4.785 1.00 78.19 73 ASP A O 1
ATOM 536 N N . PRO A 1 74 ? -1.673 1.815 -6.639 1.00 89.44 74 PRO A N 1
ATOM 537 C CA . PRO A 1 74 ? -0.524 1.886 -7.545 1.00 89.44 74 PRO A CA 1
ATOM 538 C C . PRO A 1 74 ? 0.218 3.230 -7.503 1.00 89.44 74 PRO A C 1
ATOM 540 O O . PRO A 1 74 ? 1.399 3.300 -7.832 1.00 89.44 74 PRO A O 1
ATOM 543 N N . TRP A 1 75 ? -0.448 4.302 -7.061 1.00 88.25 75 TRP A N 1
ATOM 544 C CA . TRP A 1 75 ? 0.108 5.656 -6.986 1.00 88.25 75 TRP A CA 1
ATOM 545 C C . TRP A 1 75 ? 0.722 5.997 -5.621 1.00 88.25 75 TRP A C 1
ATOM 547 O O . TRP A 1 75 ? 1.171 7.129 -5.410 1.00 88.25 75 TRP A O 1
ATOM 557 N N . TYR A 1 76 ? 0.767 5.038 -4.690 1.00 75.38 76 TYR A N 1
ATOM 558 C CA . TYR A 1 76 ? 1.234 5.232 -3.316 1.00 75.38 76 TYR A CA 1
ATOM 559 C C . TYR A 1 76 ? 2.613 5.902 -3.239 1.00 75.38 76 TYR A C 1
ATOM 561 O O . TYR A 1 76 ? 2.803 6.887 -2.522 1.00 75.38 76 TYR A O 1
ATOM 569 N N . GLU A 1 77 ? 3.581 5.420 -4.021 1.00 81.62 77 GLU A N 1
ATOM 570 C CA . GLU A 1 77 ? 4.948 5.945 -3.984 1.00 81.62 77 GLU A CA 1
ATOM 571 C C . GLU A 1 77 ? 5.041 7.394 -4.465 1.00 81.62 77 GLU A C 1
ATOM 573 O O . GLU A 1 77 ? 5.827 8.169 -3.922 1.00 81.62 77 GLU A O 1
ATOM 578 N N . PHE A 1 78 ? 4.196 7.817 -5.408 1.00 82.12 78 PHE A N 1
ATOM 579 C CA . PHE A 1 78 ? 4.136 9.218 -5.827 1.00 82.12 78 PHE A CA 1
ATOM 580 C C . PHE A 1 78 ? 3.663 10.131 -4.691 1.00 82.12 78 PHE A C 1
ATOM 582 O O . PHE A 1 78 ? 4.211 11.219 -4.484 1.00 82.12 78 PHE A O 1
ATOM 589 N N . ARG A 1 79 ? 2.708 9.662 -3.878 1.00 79.31 79 ARG A N 1
ATOM 590 C CA . ARG A 1 79 ? 2.246 10.389 -2.685 1.00 79.31 79 ARG A CA 1
ATOM 591 C C . ARG A 1 79 ? 3.317 10.489 -1.607 1.00 79.31 79 ARG A C 1
ATOM 593 O O . ARG A 1 79 ? 3.265 11.429 -0.822 1.00 79.31 79 ARG A O 1
ATOM 600 N N . LEU A 1 80 ? 4.293 9.582 -1.577 1.00 68.69 80 LEU A N 1
ATOM 601 C CA . LEU A 1 80 ? 5.477 9.718 -0.727 1.00 68.69 80 LEU A CA 1
ATOM 602 C C . LEU A 1 80 ? 6.489 10.697 -1.333 1.00 68.69 80 LEU A C 1
ATOM 604 O O . LEU A 1 80 ? 6.976 11.596 -0.647 1.00 68.69 80 LEU A O 1
ATOM 608 N N . LEU A 1 81 ? 6.778 10.558 -2.629 1.00 76.38 81 LEU A N 1
ATOM 609 C CA . LEU A 1 81 ? 7.782 11.360 -3.330 1.00 76.38 81 LEU A CA 1
ATOM 610 C C . LEU A 1 81 ? 7.442 12.854 -3.355 1.00 76.38 81 LEU A C 1
ATOM 612 O O . LEU A 1 81 ? 8.354 13.673 -3.239 1.00 76.38 81 LEU A O 1
ATOM 616 N N . ARG A 1 82 ? 6.159 13.235 -3.412 1.00 79.81 82 ARG A N 1
ATOM 617 C CA . ARG A 1 82 ? 5.741 14.653 -3.369 1.00 79.81 82 ARG A CA 1
ATOM 618 C C . ARG A 1 82 ? 6.120 15.386 -2.075 1.00 79.81 82 ARG A C 1
ATOM 620 O O . ARG A 1 82 ? 6.085 16.609 -2.041 1.00 79.81 82 ARG A O 1
ATOM 627 N N . HIS A 1 83 ? 6.421 14.657 -0.996 1.00 72.00 83 HIS A N 1
ATOM 628 C CA . HIS A 1 83 ? 6.807 15.238 0.294 1.00 72.00 83 HIS A CA 1
ATOM 629 C C . HIS A 1 83 ? 8.323 15.414 0.442 1.00 72.00 83 HIS A C 1
ATOM 631 O O . HIS A 1 83 ? 8.781 15.926 1.465 1.00 72.00 83 HIS A O 1
ATOM 637 N N . ARG A 1 84 ? 9.115 15.002 -0.558 1.00 73.75 84 ARG A N 1
ATOM 638 C CA . ARG A 1 84 ? 10.554 15.267 -0.567 1.00 73.75 84 ARG A CA 1
ATOM 639 C C . ARG A 1 84 ? 10.820 16.763 -0.761 1.00 73.75 84 ARG A C 1
ATOM 641 O O . ARG A 1 84 ? 10.082 17.418 -1.499 1.00 73.75 84 ARG A O 1
ATOM 648 N N . PRO A 1 85 ? 11.872 17.308 -0.128 1.00 68.69 85 PRO A N 1
ATOM 649 C CA . PRO A 1 85 ? 12.286 18.674 -0.401 1.00 68.69 85 PRO A CA 1
ATOM 650 C C . PRO A 1 85 ? 12.623 18.815 -1.895 1.00 68.69 85 PRO A C 1
ATOM 652 O O . PRO A 1 85 ? 13.245 17.908 -2.457 1.00 68.69 85 PRO A O 1
ATOM 655 N N . PRO A 1 86 ? 12.213 19.915 -2.550 1.00 65.44 86 PRO A N 1
ATOM 656 C CA . PRO A 1 86 ? 12.580 20.156 -3.937 1.00 65.44 86 PRO A CA 1
ATOM 657 C C . PRO A 1 86 ? 14.110 20.228 -4.059 1.00 65.44 86 PRO A C 1
ATOM 659 O O . PRO A 1 86 ? 14.777 20.691 -3.125 1.00 65.44 86 PRO A O 1
ATOM 662 N N . PRO A 1 87 ? 14.690 19.771 -5.181 1.00 66.19 87 PRO A N 1
ATOM 663 C CA . PRO A 1 87 ? 16.130 19.874 -5.391 1.00 66.19 87 PRO A CA 1
ATOM 664 C C . PRO A 1 87 ? 16.591 21.339 -5.327 1.00 66.19 87 PRO A C 1
ATOM 666 O O . PRO A 1 87 ? 15.903 22.249 -5.796 1.00 66.19 87 PRO A O 1
ATOM 669 N N . GLY A 1 88 ? 17.769 21.569 -4.745 1.00 59.00 88 GLY A N 1
ATOM 670 C CA . GLY A 1 88 ? 18.400 22.889 -4.719 1.00 59.00 88 GLY A CA 1
ATOM 671 C C . GLY A 1 88 ? 18.890 23.312 -6.108 1.00 59.00 88 GLY A C 1
ATOM 672 O O . GLY A 1 88 ? 19.492 22.505 -6.804 1.00 59.00 88 GLY A O 1
ATOM 673 N N . THR A 1 89 ? 18.635 24.578 -6.460 1.00 54.59 89 THR A N 1
ATOM 674 C CA . THR A 1 89 ? 19.109 25.358 -7.631 1.00 54.59 89 THR A CA 1
ATOM 675 C C . THR A 1 89 ? 19.142 24.661 -9.002 1.00 54.59 89 THR A C 1
ATOM 677 O O . THR A 1 89 ? 19.977 23.808 -9.279 1.00 54.59 89 THR A O 1
ATOM 680 N N . VAL A 1 90 ? 18.293 25.138 -9.919 1.00 56.47 90 VAL A N 1
ATOM 681 C CA . VAL A 1 90 ? 18.342 24.826 -11.358 1.00 56.47 90 VAL A CA 1
ATOM 682 C C . VAL A 1 90 ? 19.550 25.536 -11.983 1.00 56.47 90 VAL A C 1
ATOM 684 O O . VAL A 1 90 ? 19.709 26.745 -11.805 1.00 56.47 90 VAL A O 1
ATOM 687 N N . PHE A 1 91 ? 20.405 24.807 -12.705 1.00 56.34 91 PHE A N 1
ATOM 688 C CA . PHE A 1 91 ? 21.522 25.400 -13.446 1.00 56.34 91 PHE A CA 1
ATOM 689 C C . PHE A 1 91 ? 21.005 26.149 -14.684 1.00 56.34 91 PHE A C 1
ATOM 691 O O . PHE A 1 91 ? 20.153 25.651 -15.418 1.00 56.34 91 PHE A O 1
ATOM 698 N N . LEU A 1 92 ? 21.526 27.356 -14.924 1.00 53.78 92 LEU A N 1
ATOM 699 C CA . LEU A 1 92 ? 21.209 28.162 -16.107 1.00 53.78 92 LEU A CA 1
ATOM 700 C C . LEU A 1 92 ? 21.506 27.368 -17.393 1.00 53.78 92 LEU A C 1
ATOM 702 O O . LEU A 1 92 ? 22.653 27.006 -17.640 1.00 53.78 92 LEU A O 1
ATOM 706 N N . GLY A 1 93 ? 20.474 27.131 -18.209 1.00 62.19 93 GLY A N 1
ATOM 707 C CA . GLY A 1 93 ? 20.588 26.489 -19.526 1.00 62.19 93 GLY A CA 1
ATOM 708 C C . GLY A 1 93 ? 20.206 25.005 -19.597 1.00 62.19 93 GLY A C 1
ATOM 709 O O . GLY A 1 93 ? 20.319 24.431 -20.676 1.00 62.19 93 GLY A O 1
ATOM 710 N N . GLN A 1 94 ? 19.744 24.387 -18.504 1.00 69.12 94 GLN A N 1
ATOM 711 C CA . GLN A 1 94 ? 19.187 23.026 -18.518 1.00 69.12 94 GLN A CA 1
ATOM 712 C C . GLN A 1 94 ? 17.694 23.027 -18.191 1.00 69.12 94 GLN A C 1
ATOM 714 O O . GLN A 1 94 ? 17.241 23.791 -17.333 1.00 69.12 94 GLN A O 1
ATOM 719 N N . ASP A 1 95 ? 16.938 22.147 -18.851 1.00 76.56 95 ASP A N 1
ATOM 720 C CA . ASP A 1 95 ? 15.537 21.928 -18.504 1.00 76.56 95 ASP A CA 1
ATOM 721 C C . ASP A 1 95 ? 15.429 21.413 -17.061 1.00 76.56 95 ASP A C 1
ATOM 723 O O . ASP A 1 95 ? 16.213 20.549 -16.648 1.00 76.56 95 ASP A O 1
ATOM 727 N N . PRO A 1 96 ? 14.463 21.908 -16.264 1.00 82.88 96 PRO A N 1
ATOM 728 C CA . PRO A 1 96 ? 14.263 21.416 -14.910 1.00 82.88 96 PRO A CA 1
ATOM 729 C C . PRO A 1 96 ? 14.043 19.894 -14.910 1.00 82.88 96 PRO A C 1
ATOM 731 O O . PRO A 1 96 ? 13.290 19.399 -15.753 1.00 82.88 96 PRO A O 1
ATOM 734 N N . PRO A 1 97 ? 14.579 19.137 -13.933 1.00 83.88 97 PRO A N 1
ATOM 735 C CA . PRO A 1 97 ? 14.418 17.680 -13.909 1.00 83.88 97 PRO A CA 1
ATOM 736 C C . PRO A 1 97 ? 12.953 17.223 -13.891 1.00 83.88 97 PRO A C 1
ATOM 738 O O . PRO A 1 97 ? 12.605 16.174 -14.426 1.00 83.88 97 PRO A O 1
ATOM 741 N N . SER A 1 98 ? 12.069 18.051 -13.328 1.00 87.06 98 SER A N 1
ATOM 742 C CA . SER A 1 98 ? 10.623 17.827 -13.350 1.00 87.06 98 SER A CA 1
ATOM 743 C C . SER A 1 98 ? 10.009 17.934 -14.751 1.00 87.06 98 SER A C 1
ATOM 745 O O . SER A 1 98 ? 9.043 17.234 -15.039 1.00 87.06 98 SER A O 1
ATOM 747 N N . VAL A 1 99 ? 10.549 18.786 -15.629 1.00 87.94 99 VAL A N 1
ATOM 748 C CA . VAL A 1 99 ? 10.130 18.901 -17.035 1.00 87.94 99 VAL A CA 1
ATOM 749 C C . VAL A 1 99 ? 10.638 17.693 -17.813 1.00 87.94 99 VAL A C 1
ATOM 751 O O . VAL A 1 99 ? 9.839 17.013 -18.449 1.00 87.94 99 VAL A O 1
ATOM 754 N N . VAL A 1 100 ? 11.923 17.353 -17.668 1.00 87.38 100 VAL A N 1
ATOM 755 C CA . VAL A 1 100 ? 12.533 16.184 -18.325 1.00 87.38 100 VAL A CA 1
ATOM 756 C C . VAL A 1 100 ? 11.785 14.894 -17.977 1.00 87.38 100 VAL A C 1
ATOM 758 O O . VAL A 1 100 ? 11.452 14.108 -18.863 1.00 87.38 100 VAL A O 1
ATOM 761 N N . LEU A 1 101 ? 11.465 14.677 -16.697 1.00 89.38 101 LEU A N 1
ATOM 762 C CA . LEU A 1 101 ? 10.746 13.481 -16.258 1.00 89.38 10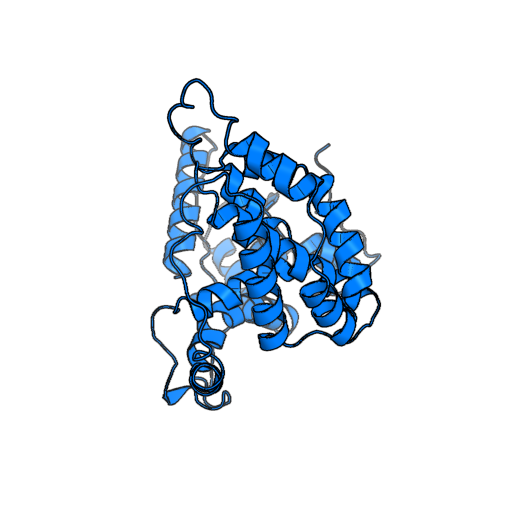1 LEU A CA 1
ATOM 763 C C . LEU A 1 101 ? 9.313 13.421 -16.814 1.00 89.38 101 LEU A C 1
ATOM 765 O O . LEU A 1 101 ? 8.872 12.354 -17.243 1.00 89.38 101 LEU A O 1
ATOM 769 N N . ARG A 1 102 ? 8.592 14.551 -16.840 1.00 92.25 102 ARG A N 1
ATOM 770 C CA . ARG A 1 102 ? 7.243 14.616 -17.429 1.00 92.25 102 ARG A CA 1
ATOM 771 C C . ARG A 1 102 ? 7.272 14.338 -18.924 1.00 92.25 102 ARG A C 1
ATOM 773 O O . ARG A 1 102 ? 6.491 13.520 -19.398 1.00 92.25 102 ARG A O 1
ATOM 780 N N . GLU A 1 103 ? 8.197 14.960 -19.648 1.00 90.62 103 GLU A N 1
ATOM 781 C CA . GLU A 1 103 ? 8.355 14.741 -21.086 1.00 90.62 103 GLU A CA 1
ATOM 782 C C . GLU A 1 103 ? 8.750 13.298 -21.405 1.00 90.62 103 GLU A C 1
ATOM 784 O O . GLU A 1 103 ? 8.210 12.712 -22.345 1.00 90.62 103 GLU A O 1
ATOM 789 N N . THR A 1 104 ? 9.598 12.691 -20.567 1.00 90.44 104 THR A N 1
ATOM 790 C CA . THR A 1 104 ? 9.948 11.268 -20.665 1.00 90.44 104 THR A CA 1
ATOM 791 C C . THR A 1 104 ? 8.694 10.400 -20.590 1.00 90.44 104 THR A C 1
ATOM 793 O O . THR A 1 104 ? 8.460 9.602 -21.488 1.00 90.44 104 THR A O 1
ATOM 796 N N . VAL A 1 105 ? 7.847 10.569 -19.568 1.00 93.50 105 VAL A N 1
ATOM 797 C CA . VAL A 1 105 ? 6.617 9.764 -19.404 1.00 93.50 105 VAL A CA 1
ATOM 798 C C . VAL A 1 105 ? 5.580 10.050 -20.497 1.00 93.50 105 VAL A C 1
ATOM 800 O O . VAL A 1 105 ? 4.918 9.132 -20.993 1.00 93.50 105 VAL A O 1
ATOM 803 N N . ARG A 1 106 ? 5.453 11.312 -20.920 1.00 94.06 106 ARG A N 1
ATOM 804 C CA . ARG A 1 106 ? 4.525 11.735 -21.977 1.00 94.06 106 ARG A CA 1
ATOM 805 C C . ARG A 1 106 ? 4.833 11.056 -23.311 1.00 94.06 106 ARG A C 1
ATOM 807 O O . ARG A 1 106 ? 3.928 10.559 -23.987 1.00 94.06 106 ARG A O 1
ATOM 814 N N . HIS A 1 107 ? 6.112 10.996 -23.666 1.00 92.44 107 HIS A N 1
ATOM 815 C CA . HIS A 1 107 ? 6.570 10.437 -24.934 1.00 92.44 107 HIS A CA 1
ATOM 816 C C . HIS A 1 107 ? 6.975 8.964 -24.854 1.00 92.44 107 HIS A C 1
ATOM 818 O O . HIS A 1 107 ? 7.117 8.331 -25.898 1.00 92.44 107 HIS A O 1
ATOM 824 N N . TYR A 1 108 ? 7.088 8.393 -23.651 1.00 94.50 108 TYR A N 1
ATOM 825 C CA . TYR A 1 108 ? 7.466 6.997 -23.462 1.00 94.50 108 TYR A CA 1
ATOM 826 C C . TYR A 1 108 ? 6.570 6.057 -24.274 1.00 94.50 108 TYR A C 1
ATOM 828 O O . TYR A 1 108 ? 5.335 6.163 -24.264 1.00 94.50 108 TYR A O 1
ATOM 836 N N . ARG A 1 109 ? 7.213 5.131 -24.983 1.00 93.62 109 ARG A N 1
ATOM 837 C CA . ARG A 1 109 ? 6.595 3.975 -25.629 1.00 93.62 109 ARG A CA 1
ATOM 838 C C . ARG A 1 109 ? 7.436 2.751 -25.259 1.00 93.62 109 ARG A C 1
ATOM 840 O O . ARG A 1 109 ? 8.656 2.838 -25.384 1.00 93.62 109 ARG A O 1
ATOM 847 N N . PRO A 1 110 ? 6.819 1.644 -24.807 1.00 93.75 110 PRO A N 1
ATOM 848 C CA . PRO A 1 110 ? 7.570 0.442 -24.465 1.00 93.75 110 PRO A CA 1
ATOM 849 C C . PRO A 1 110 ? 8.324 -0.078 -25.689 1.00 93.75 110 PRO A C 1
ATOM 851 O O . PRO A 1 110 ? 7.791 -0.049 -26.804 1.00 93.75 110 PRO A O 1
ATOM 854 N N . SER A 1 111 ? 9.554 -0.554 -25.498 1.00 94.06 111 SER A N 1
ATOM 855 C CA . SER A 1 111 ? 10.312 -1.173 -26.591 1.00 94.06 111 SER A CA 1
ATOM 856 C C . SER A 1 111 ? 9.612 -2.443 -27.107 1.00 94.06 111 SER A C 1
ATOM 858 O O . SER A 1 111 ? 8.798 -3.019 -26.380 1.00 94.06 111 SER A O 1
ATOM 860 N N . PRO A 1 112 ? 9.922 -2.928 -28.327 1.00 94.56 112 PRO A N 1
ATOM 861 C CA . PRO A 1 112 ? 9.408 -4.214 -28.806 1.00 94.56 112 PRO A CA 1
ATOM 862 C C . PRO A 1 112 ? 9.677 -5.362 -27.820 1.00 94.56 112 PRO A C 1
ATOM 864 O O . PRO A 1 112 ? 8.775 -6.135 -27.521 1.00 94.56 112 PRO A O 1
ATOM 867 N N . ASP A 1 113 ? 10.867 -5.398 -27.214 1.00 93.44 113 ASP A N 1
ATOM 868 C CA . ASP A 1 113 ? 11.240 -6.418 -26.227 1.00 93.44 113 ASP A CA 1
ATOM 869 C C . ASP A 1 113 ? 10.354 -6.379 -24.970 1.00 93.44 113 ASP A C 1
ATOM 871 O O . ASP A 1 113 ? 10.015 -7.426 -24.409 1.00 93.44 113 ASP A O 1
ATOM 875 N N . LEU A 1 114 ? 9.990 -5.185 -24.488 1.00 92.38 114 LEU A N 1
ATOM 876 C CA . LEU A 1 114 ? 9.080 -5.047 -23.350 1.00 92.38 114 LEU A CA 1
ATOM 877 C C . LEU A 1 114 ? 7.631 -5.336 -23.750 1.00 92.38 114 LEU A C 1
ATOM 879 O O . LEU A 1 114 ? 6.909 -5.948 -22.966 1.00 92.38 114 LEU A O 1
ATOM 883 N N . GLN A 1 115 ? 7.214 -4.954 -24.960 1.00 94.88 115 GLN A N 1
ATOM 884 C CA . GLN A 1 115 ? 5.894 -5.300 -25.492 1.00 94.88 115 GLN A CA 1
ATOM 885 C C . GLN A 1 115 ? 5.710 -6.819 -25.574 1.00 94.88 115 GLN A C 1
ATOM 887 O O . GLN A 1 115 ? 4.704 -7.332 -25.084 1.00 94.88 115 GLN A O 1
ATOM 892 N N . ASP A 1 116 ? 6.705 -7.542 -26.092 1.00 93.06 116 ASP A N 1
ATOM 893 C CA . ASP A 1 116 ? 6.702 -9.006 -26.155 1.00 93.06 116 ASP A CA 1
ATOM 894 C C . ASP A 1 116 ? 6.651 -9.626 -24.752 1.00 93.06 116 ASP A C 1
ATOM 896 O O . ASP A 1 116 ? 5.873 -10.548 -24.496 1.00 93.06 116 ASP A O 1
ATOM 900 N N . ALA A 1 117 ? 7.435 -9.093 -23.808 1.00 90.50 117 ALA A N 1
ATOM 901 C CA . ALA A 1 117 ? 7.442 -9.569 -22.426 1.00 90.50 117 ALA A CA 1
ATOM 902 C C . ALA A 1 117 ? 6.097 -9.344 -21.712 1.00 90.50 117 ALA A C 1
ATOM 904 O O . ALA A 1 117 ? 5.660 -10.211 -20.957 1.00 90.50 117 ALA A O 1
ATOM 905 N N . LEU A 1 118 ? 5.438 -8.206 -21.951 1.00 92.31 118 LEU A N 1
ATOM 906 C CA . LEU A 1 118 ? 4.103 -7.907 -21.428 1.00 92.31 118 LEU A CA 1
ATOM 907 C C . LEU A 1 118 ? 3.032 -8.785 -22.090 1.00 92.31 118 LEU A C 1
ATOM 909 O O . LEU A 1 118 ? 2.141 -9.285 -21.406 1.00 92.31 118 LEU A O 1
ATOM 913 N N . SER A 1 119 ? 3.122 -8.999 -23.405 1.00 92.75 119 SER A N 1
ATOM 914 C CA . SER A 1 119 ? 2.186 -9.834 -24.166 1.00 92.75 119 SER A CA 1
ATOM 915 C C . SER A 1 119 ? 2.231 -11.294 -23.715 1.00 92.75 119 SER A C 1
ATOM 917 O O . SER A 1 119 ? 1.183 -11.897 -23.490 1.00 92.75 119 SER A O 1
ATOM 919 N N . ALA A 1 120 ? 3.432 -11.831 -23.471 1.00 87.75 120 ALA A N 1
ATOM 920 C CA . ALA A 1 120 ? 3.637 -13.204 -23.010 1.00 87.75 120 ALA A CA 1
ATOM 921 C C . ALA A 1 120 ? 2.920 -13.536 -21.688 1.00 87.75 120 ALA A C 1
ATOM 923 O O . ALA A 1 120 ? 2.711 -14.709 -21.382 1.00 87.75 120 ALA A O 1
ATOM 924 N N . VAL A 1 121 ? 2.551 -12.516 -20.908 1.00 83.56 121 VAL A N 1
ATOM 925 C CA . VAL A 1 121 ? 1.865 -12.657 -19.616 1.00 83.56 121 VAL A CA 1
ATOM 926 C C . VAL A 1 121 ? 0.497 -11.971 -19.592 1.00 83.56 121 VAL A C 1
ATOM 928 O O . VAL A 1 121 ? -0.067 -11.774 -18.522 1.00 83.56 121 VAL A O 1
ATOM 931 N N . GLY A 1 122 ? -0.035 -11.596 -20.760 1.00 86.94 122 GLY A N 1
ATOM 932 C CA . GLY A 1 122 ? -1.373 -11.012 -20.888 1.00 86.94 122 GLY A CA 1
ATOM 933 C C . GLY A 1 122 ? -1.512 -9.579 -20.365 1.00 86.94 122 GLY A C 1
ATOM 934 O O . GLY A 1 122 ? -2.623 -9.135 -20.113 1.00 86.94 122 GLY A O 1
ATOM 935 N N . LEU A 1 123 ? -0.416 -8.831 -20.195 1.00 91.12 123 LEU A N 1
ATOM 936 C CA . LEU A 1 123 ? -0.447 -7.475 -19.628 1.00 91.12 123 LEU A CA 1
ATOM 937 C C . LEU A 1 123 ? -0.322 -6.345 -20.649 1.00 91.12 123 LEU A C 1
ATOM 939 O O . LEU A 1 123 ? -0.414 -5.187 -20.255 1.00 91.12 123 LEU A O 1
ATOM 943 N N . LEU A 1 124 ? -0.093 -6.632 -21.932 1.00 94.12 124 LEU A N 1
ATOM 944 C CA . LEU A 1 124 ? 0.210 -5.589 -22.922 1.00 94.12 124 LEU A CA 1
ATOM 945 C C . LEU A 1 124 ? -0.902 -4.530 -23.036 1.00 94.12 124 LEU A C 1
ATOM 947 O O . LEU A 1 124 ? -0.618 -3.333 -22.998 1.00 94.12 124 LEU A O 1
ATOM 951 N N . GLU A 1 125 ? -2.159 -4.960 -23.134 1.00 93.81 125 GLU A N 1
ATOM 952 C CA . GLU A 1 125 ? -3.306 -4.050 -23.248 1.00 93.81 125 GLU A CA 1
ATOM 953 C C . GLU A 1 125 ? -3.539 -3.275 -21.943 1.00 93.81 125 GLU A C 1
ATOM 955 O O . GLU A 1 125 ? -3.667 -2.049 -21.955 1.00 93.81 125 GLU A O 1
ATOM 960 N N . HIS A 1 126 ? -3.482 -3.963 -20.799 1.00 94.12 126 HIS A N 1
ATOM 961 C CA . HIS A 1 126 ? -3.621 -3.358 -19.467 1.00 94.12 126 HIS A CA 1
ATOM 962 C C . HIS A 1 126 ? -2.511 -2.350 -19.161 1.00 94.12 126 HIS A C 1
ATOM 964 O O . HIS A 1 126 ? -2.745 -1.331 -18.512 1.00 94.12 126 HIS A O 1
ATOM 970 N N . PHE A 1 127 ? -1.301 -2.599 -19.662 1.00 96.94 127 PHE A N 1
ATOM 971 C CA . PHE A 1 127 ? -0.175 -1.682 -19.552 1.00 96.94 127 PHE A CA 1
ATOM 972 C C . PHE A 1 127 ? -0.403 -0.399 -20.350 1.00 96.94 127 PHE A C 1
ATOM 974 O O . PHE A 1 127 ? -0.071 0.682 -19.866 1.00 96.94 127 PHE A O 1
ATOM 981 N N . ALA A 1 128 ? -1.000 -0.489 -21.543 1.00 97.12 128 ALA A N 1
ATOM 982 C CA . ALA A 1 128 ? -1.359 0.696 -22.316 1.00 97.12 128 ALA A CA 1
ATOM 983 C C . ALA A 1 128 ? -2.360 1.575 -21.544 1.00 97.12 128 ALA A C 1
ATOM 985 O O . ALA A 1 128 ? -2.162 2.785 -21.452 1.00 97.12 128 ALA A O 1
ATOM 986 N N . VAL A 1 129 ? -3.366 0.966 -20.903 1.00 97.19 129 VAL A N 1
ATOM 987 C CA . VAL A 1 129 ? -4.322 1.684 -20.040 1.00 97.19 129 VAL A CA 1
ATOM 988 C C . VAL A 1 129 ? -3.618 2.314 -18.833 1.00 97.19 129 VAL A C 1
ATOM 990 O O . VAL A 1 129 ? -3.834 3.489 -18.539 1.00 97.19 129 VAL A O 1
ATOM 993 N N . ALA A 1 130 ? -2.735 1.570 -18.160 1.00 97.00 130 ALA A N 1
ATOM 994 C CA . ALA A 1 130 ? -1.954 2.082 -17.035 1.00 97.00 130 ALA A CA 1
ATOM 995 C C . ALA A 1 130 ? -1.074 3.281 -17.431 1.00 97.00 130 ALA A C 1
ATOM 997 O O . ALA A 1 130 ? -0.932 4.231 -16.658 1.00 97.00 130 ALA A O 1
ATOM 998 N N . LEU A 1 131 ? -0.500 3.258 -18.638 1.00 97.81 131 LEU A N 1
ATOM 999 C CA . LEU A 1 131 ? 0.342 4.333 -19.153 1.00 97.81 131 LEU A CA 1
ATOM 1000 C C . LEU A 1 131 ? -0.452 5.613 -19.431 1.00 97.81 131 LEU A C 1
ATOM 1002 O O . LEU A 1 131 ? 0.028 6.695 -19.092 1.00 97.81 131 LEU A O 1
ATOM 1006 N N . GLU A 1 132 ? -1.661 5.515 -19.988 1.00 97.94 132 GLU A N 1
ATOM 1007 C CA . GLU A 1 132 ? -2.533 6.690 -20.131 1.00 97.94 132 GLU A CA 1
ATOM 1008 C C . GLU A 1 132 ? -2.989 7.218 -18.763 1.00 97.94 132 GLU A C 1
ATOM 1010 O O . GLU A 1 132 ? -2.886 8.416 -18.503 1.00 97.94 132 GLU A O 1
ATOM 1015 N N . ALA A 1 133 ? -3.368 6.333 -17.834 1.00 96.75 133 ALA A N 1
ATOM 1016 C CA . ALA A 1 133 ? -3.742 6.731 -16.476 1.00 96.75 133 ALA A CA 1
ATOM 1017 C C . ALA A 1 133 ? -2.598 7.452 -15.735 1.00 96.75 133 ALA A C 1
ATOM 1019 O O . ALA A 1 133 ? -2.837 8.410 -14.999 1.00 96.75 133 ALA A O 1
ATOM 1020 N N . LEU A 1 134 ? -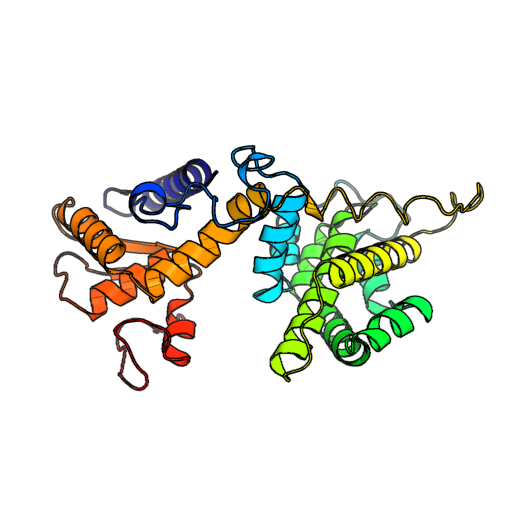1.346 7.029 -15.947 1.00 97.25 134 LEU A N 1
ATOM 1021 C CA . LEU A 1 134 ? -0.168 7.712 -15.410 1.00 97.25 134 LEU A CA 1
ATOM 1022 C C . LEU A 1 134 ? -0.009 9.124 -15.993 1.00 97.25 134 LEU A C 1
ATOM 1024 O O . LEU A 1 134 ? 0.318 10.051 -15.254 1.00 97.25 134 LEU A O 1
ATOM 1028 N N . ARG A 1 135 ? -0.226 9.300 -17.302 1.00 96.50 135 ARG A N 1
ATOM 1029 C CA . ARG A 1 135 ? -0.093 10.607 -17.975 1.00 96.50 135 ARG A CA 1
ATOM 1030 C C . ARG A 1 135 ? -1.123 11.627 -17.506 1.00 96.50 135 ARG A C 1
ATOM 1032 O O . ARG A 1 135 ? -0.854 12.821 -17.569 1.00 96.50 135 ARG A O 1
ATOM 1039 N N . GLU A 1 136 ? -2.267 11.157 -17.028 1.00 95.19 136 GLU A N 1
ATOM 1040 C CA . GLU A 1 136 ? -3.329 11.986 -16.452 1.00 95.19 136 GLU A CA 1
ATOM 1041 C C . GLU A 1 136 ? -3.225 12.109 -14.917 1.00 95.19 136 GLU A C 1
ATOM 1043 O O . GLU A 1 136 ? -4.035 12.786 -14.278 1.00 95.19 136 GLU A O 1
ATOM 1048 N N . SER A 1 137 ? -2.232 11.464 -14.293 1.00 92.88 137 SER A N 1
ATOM 1049 C CA . SER A 1 137 ? -2.126 11.371 -12.837 1.00 92.88 137 SER A CA 1
ATOM 1050 C C . SER A 1 137 ? -1.600 12.656 -12.195 1.00 92.88 137 SER A C 1
ATOM 1052 O O . SER A 1 137 ? -0.428 13.025 -12.317 1.00 92.88 137 SER A O 1
ATOM 1054 N N . ARG A 1 138 ? -2.443 13.271 -11.357 1.00 92.19 138 ARG A N 1
ATOM 1055 C CA . ARG A 1 138 ? -2.038 14.393 -10.499 1.00 92.19 138 ARG A CA 1
ATOM 1056 C C . ARG A 1 138 ? -0.975 13.980 -9.477 1.00 92.19 138 ARG A C 1
ATOM 1058 O O . ARG A 1 138 ? -0.123 14.790 -9.116 1.00 92.19 138 ARG A O 1
ATOM 1065 N N . GLU A 1 139 ? -1.030 12.750 -8.972 1.00 87.00 139 GLU A N 1
ATOM 1066 C CA . GLU A 1 139 ? -0.030 12.207 -8.054 1.00 87.00 139 GLU A CA 1
ATOM 1067 C C . GLU A 1 139 ? 1.354 12.166 -8.699 1.00 87.00 139 GLU A C 1
ATOM 1069 O O . GLU A 1 139 ? 2.318 12.623 -8.080 1.00 87.00 139 GLU A O 1
ATOM 1074 N N . PHE A 1 140 ? 1.445 11.682 -9.941 1.00 94.69 140 PHE A N 1
ATOM 1075 C CA . PHE A 1 140 ? 2.693 11.706 -10.696 1.00 94.69 140 PHE A CA 1
ATOM 1076 C C . PHE A 1 140 ? 3.195 13.138 -10.901 1.00 94.69 140 PHE A C 1
ATOM 1078 O O . PHE A 1 140 ? 4.358 13.415 -10.617 1.00 94.69 140 PHE A O 1
ATOM 1085 N N . ASP A 1 141 ? 2.325 14.074 -11.289 1.00 92.75 141 ASP A N 1
ATOM 1086 C CA . ASP A 1 141 ? 2.714 15.475 -11.487 1.00 92.75 141 ASP A CA 1
ATOM 1087 C C . ASP A 1 141 ? 3.286 16.134 -10.227 1.00 92.75 141 ASP A C 1
ATOM 1089 O O . ASP A 1 141 ? 4.256 16.902 -10.303 1.00 92.75 141 ASP A O 1
ATOM 1093 N N . GLN A 1 142 ? 2.698 15.831 -9.067 1.00 87.44 142 GLN A N 1
ATOM 1094 C CA . GLN A 1 142 ? 3.171 16.297 -7.764 1.00 87.44 142 GLN A CA 1
ATOM 1095 C C . GLN A 1 142 ? 4.504 15.653 -7.379 1.00 87.44 142 GLN A C 1
ATOM 1097 O O . GLN A 1 142 ? 5.386 16.338 -6.865 1.00 87.44 142 GLN A O 1
ATOM 1102 N N . ALA A 1 143 ? 4.673 14.355 -7.636 1.00 85.94 143 ALA A N 1
ATOM 1103 C CA . ALA A 1 143 ? 5.933 13.662 -7.398 1.00 85.94 143 ALA A CA 1
ATOM 1104 C C . ALA A 1 143 ? 7.045 14.178 -8.320 1.00 85.94 143 ALA A C 1
ATOM 1106 O O . ALA A 1 143 ? 8.159 14.417 -7.866 1.00 85.94 143 ALA A O 1
ATOM 1107 N N . ALA A 1 144 ? 6.752 14.417 -9.599 1.00 90.94 144 ALA A N 1
ATOM 1108 C CA . ALA A 1 144 ? 7.717 14.928 -10.565 1.00 90.94 144 ALA A CA 1
ATOM 1109 C C . ALA A 1 144 ? 8.260 16.309 -10.169 1.00 90.94 144 ALA A C 1
ATOM 1111 O O . ALA A 1 144 ? 9.414 16.615 -10.453 1.00 90.94 144 ALA A O 1
ATOM 1112 N N . ALA A 1 145 ? 7.479 17.133 -9.460 1.00 88.38 145 ALA A N 1
ATOM 1113 C CA . ALA A 1 145 ? 7.937 18.428 -8.953 1.00 88.38 145 ALA A CA 1
ATOM 1114 C C . ALA A 1 145 ? 9.101 18.324 -7.945 1.00 88.38 145 ALA A C 1
ATOM 1116 O O . ALA A 1 145 ? 9.825 19.300 -7.757 1.00 88.38 145 ALA A O 1
ATOM 1117 N N . THR A 1 146 ? 9.310 17.156 -7.327 1.00 84.62 146 THR A N 1
ATOM 1118 C CA . THR A 1 146 ? 10.410 16.889 -6.382 1.00 84.62 146 THR A CA 1
ATOM 1119 C C . THR A 1 146 ? 11.566 16.100 -7.010 1.00 84.62 146 THR A C 1
ATOM 1121 O O . THR A 1 146 ? 12.476 15.665 -6.303 1.00 84.62 146 THR A O 1
ATOM 1124 N N . ALA A 1 147 ? 11.541 15.887 -8.331 1.00 85.00 147 ALA A N 1
ATOM 1125 C CA . ALA A 1 147 ? 12.567 15.152 -9.068 1.00 85.00 147 ALA A CA 1
ATOM 1126 C C . ALA A 1 147 ? 13.937 15.835 -8.977 1.00 85.00 147 ALA A C 1
ATOM 1128 O O . ALA A 1 147 ? 14.065 17.005 -9.324 1.00 85.00 147 ALA A O 1
ATOM 1129 N N . ALA A 1 148 ? 14.961 15.094 -8.546 1.00 81.06 148 ALA A N 1
ATOM 1130 C CA . ALA A 1 148 ? 16.358 15.521 -8.621 1.00 81.06 148 ALA A CA 1
ATOM 1131 C C . ALA A 1 148 ? 16.909 15.376 -10.053 1.00 81.06 148 ALA A C 1
ATOM 1133 O O . ALA A 1 148 ? 16.257 14.774 -10.903 1.00 81.06 148 ALA A O 1
ATOM 1134 N N . ALA A 1 149 ? 18.117 15.899 -10.306 1.00 73.88 149 ALA A N 1
ATOM 1135 C CA . ALA A 1 149 ? 18.778 15.839 -11.618 1.00 73.88 149 ALA A CA 1
ATOM 1136 C C . ALA A 1 149 ? 18.882 14.413 -12.187 1.00 73.88 149 ALA A C 1
ATOM 1138 O O . ALA A 1 149 ? 18.645 14.218 -13.375 1.00 73.88 149 ALA A O 1
ATOM 1139 N N . ASP A 1 150 ? 19.152 13.420 -11.332 1.00 77.94 150 ASP A N 1
ATOM 1140 C CA . ASP A 1 150 ? 18.948 12.005 -11.648 1.00 77.94 150 ASP A CA 1
ATOM 1141 C C . ASP A 1 150 ? 17.733 11.467 -10.869 1.00 77.94 150 ASP A C 1
ATOM 1143 O O . ASP A 1 150 ? 17.850 11.112 -9.690 1.00 77.94 150 ASP A O 1
ATOM 1147 N N . PRO A 1 151 ? 16.539 11.409 -11.487 1.00 81.25 151 PRO A N 1
ATOM 1148 C CA . PRO A 1 151 ? 15.312 11.019 -10.805 1.00 81.25 151 PRO A CA 1
ATOM 1149 C C . PRO A 1 151 ? 15.140 9.490 -10.765 1.00 81.25 151 PRO A C 1
ATOM 1151 O O . PRO A 1 151 ? 14.087 8.965 -11.126 1.00 81.25 151 PRO A O 1
ATOM 1154 N N . LEU A 1 152 ? 16.174 8.744 -10.357 1.00 83.31 152 LEU A N 1
ATOM 1155 C CA . LEU A 1 152 ? 16.153 7.275 -10.326 1.00 83.31 152 LEU A CA 1
ATOM 1156 C C . LEU A 1 152 ? 15.005 6.718 -9.468 1.00 83.31 152 LEU A C 1
ATOM 1158 O O . LEU A 1 152 ? 14.321 5.782 -9.882 1.00 83.31 152 LEU A O 1
ATOM 1162 N N . ASP A 1 153 ? 14.756 7.312 -8.301 1.00 81.38 153 ASP A N 1
ATOM 1163 C CA . ASP A 1 153 ? 13.661 6.897 -7.417 1.00 81.38 153 ASP A CA 1
ATOM 1164 C C . ASP A 1 153 ? 12.287 7.121 -8.055 1.00 81.38 153 ASP A C 1
ATOM 1166 O O . ASP A 1 153 ? 11.408 6.267 -7.942 1.00 81.38 153 ASP A O 1
ATOM 1170 N N . HIS A 1 154 ? 12.108 8.230 -8.778 1.00 88.94 154 HIS A N 1
ATOM 1171 C CA . HIS A 1 154 ? 10.875 8.504 -9.512 1.00 88.94 154 HIS A CA 1
ATOM 1172 C C . HIS A 1 154 ? 10.688 7.527 -10.669 1.00 88.94 154 HIS A C 1
ATOM 1174 O O . HIS A 1 154 ? 9.589 7.017 -10.848 1.00 88.94 154 HIS A O 1
ATOM 1180 N N . ARG A 1 155 ? 11.751 7.208 -11.418 1.00 90.12 155 ARG A N 1
ATOM 1181 C CA . ARG A 1 155 ? 11.702 6.221 -12.511 1.00 90.12 155 ARG A CA 1
ATOM 1182 C C . ARG A 1 155 ? 11.341 4.824 -12.002 1.00 90.12 155 ARG A 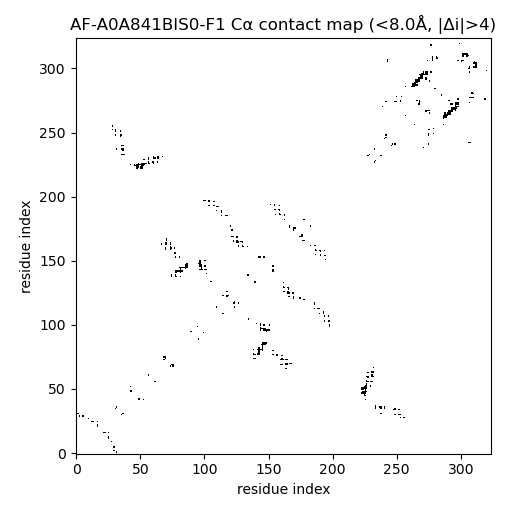C 1
ATOM 1184 O O . ARG A 1 155 ? 10.486 4.159 -12.580 1.00 90.12 155 ARG A O 1
ATOM 1191 N N . ARG A 1 156 ? 11.921 4.415 -10.870 1.00 88.19 156 ARG A N 1
ATOM 1192 C CA . ARG A 1 156 ? 11.578 3.164 -10.174 1.00 88.19 156 ARG A CA 1
ATOM 1193 C C . ARG A 1 156 ? 10.121 3.139 -9.702 1.00 88.19 156 ARG A C 1
ATOM 1195 O O . ARG A 1 156 ? 9.456 2.120 -9.868 1.00 88.19 156 ARG A O 1
ATOM 1202 N N . ALA A 1 157 ? 9.628 4.246 -9.144 1.00 87.38 157 ALA A N 1
ATOM 1203 C CA . ALA A 1 157 ? 8.231 4.378 -8.730 1.00 87.38 157 ALA A CA 1
ATOM 1204 C C . ALA A 1 157 ? 7.272 4.342 -9.931 1.00 87.38 157 ALA A C 1
ATOM 1206 O O . ALA A 1 157 ? 6.252 3.669 -9.866 1.00 87.38 157 ALA A O 1
ATOM 1207 N N . VAL A 1 158 ? 7.623 4.985 -11.053 1.00 96.62 158 VAL A N 1
ATOM 1208 C CA . VAL A 1 158 ? 6.860 4.901 -12.311 1.00 96.62 158 VAL A CA 1
ATOM 1209 C C . VAL A 1 158 ? 6.770 3.458 -12.797 1.00 96.62 158 VAL A C 1
ATOM 1211 O O . VAL A 1 158 ? 5.674 2.983 -13.085 1.00 96.62 158 VAL A O 1
ATOM 1214 N N . ALA A 1 159 ? 7.896 2.742 -12.844 1.00 96.50 159 ALA A N 1
ATOM 1215 C CA . ALA A 1 159 ? 7.911 1.358 -13.298 1.00 96.50 159 ALA A CA 1
ATOM 1216 C C . ALA A 1 159 ? 7.019 0.457 -12.429 1.00 96.50 159 ALA A C 1
ATOM 1218 O O . ALA A 1 159 ? 6.182 -0.282 -12.948 1.00 96.50 159 ALA A O 1
ATOM 1219 N N . ARG A 1 160 ? 7.155 0.555 -11.101 1.00 95.12 160 ARG A N 1
ATOM 1220 C CA . ARG A 1 160 ? 6.329 -0.207 -10.157 1.00 95.12 160 ARG A CA 1
ATOM 1221 C C . ARG A 1 160 ? 4.849 0.142 -10.260 1.00 95.12 160 ARG A C 1
ATOM 1223 O O . ARG A 1 160 ? 4.031 -0.771 -10.300 1.00 95.12 160 ARG A O 1
ATOM 1230 N N . ALA A 1 161 ? 4.513 1.427 -10.351 1.00 94.94 161 ALA A N 1
ATOM 1231 C CA . ALA A 1 161 ? 3.136 1.887 -10.468 1.00 94.94 161 ALA A CA 1
ATOM 1232 C C . ALA A 1 161 ? 2.455 1.353 -11.736 1.00 94.94 161 ALA A C 1
ATOM 1234 O O . ALA A 1 161 ? 1.344 0.836 -11.657 1.00 94.94 161 ALA A O 1
ATOM 1235 N N . LEU A 1 162 ? 3.133 1.406 -12.889 1.00 97.94 162 LEU A N 1
ATOM 1236 C CA . LEU A 1 162 ? 2.593 0.903 -14.156 1.00 97.94 162 LEU A CA 1
ATOM 1237 C C . LEU A 1 162 ? 2.348 -0.610 -14.125 1.00 97.94 162 LEU A C 1
ATOM 1239 O O . LEU A 1 162 ? 1.277 -1.064 -14.524 1.00 97.94 162 LEU A O 1
ATOM 1243 N N . ILE A 1 163 ? 3.306 -1.391 -13.613 1.00 97.12 163 ILE A N 1
ATOM 1244 C CA . ILE A 1 163 ? 3.156 -2.849 -13.499 1.00 97.12 163 ILE A CA 1
ATOM 1245 C C . ILE A 1 163 ? 2.080 -3.219 -12.470 1.00 97.12 163 ILE A C 1
ATOM 1247 O O . ILE A 1 163 ? 1.274 -4.109 -12.733 1.00 97.12 163 ILE A O 1
ATOM 1251 N N . ALA A 1 164 ? 2.023 -2.528 -11.327 1.00 90.38 164 ALA A N 1
ATOM 1252 C CA . ALA A 1 164 ? 0.990 -2.750 -10.319 1.00 90.38 164 ALA A CA 1
ATOM 1253 C C . ALA A 1 164 ? -0.409 -2.443 -10.867 1.00 90.38 164 ALA A C 1
ATOM 1255 O O . ALA A 1 164 ? -1.305 -3.271 -10.735 1.00 90.38 164 ALA A O 1
ATOM 1256 N N . TYR A 1 165 ? -0.585 -1.295 -11.527 1.00 94.19 165 TYR A N 1
ATOM 1257 C CA . TYR A 1 165 ? -1.865 -0.897 -12.112 1.00 94.19 165 TYR A CA 1
ATOM 1258 C C . TYR A 1 165 ? -2.312 -1.895 -13.187 1.00 94.19 165 TYR A C 1
ATOM 1260 O O . TYR A 1 165 ? -3.445 -2.374 -13.144 1.00 94.19 165 TYR A O 1
ATOM 1268 N N . ALA A 1 166 ? -1.422 -2.261 -14.115 1.00 94.31 166 ALA A N 1
ATOM 1269 C CA . ALA A 1 166 ? -1.729 -3.233 -15.162 1.00 94.31 166 ALA A CA 1
ATOM 1270 C C . ALA A 1 166 ? -2.126 -4.602 -14.579 1.00 94.31 166 ALA A C 1
ATOM 1272 O O . ALA A 1 166 ? -3.102 -5.199 -15.024 1.00 94.31 166 ALA A O 1
ATOM 1273 N N . ALA A 1 167 ? -1.419 -5.075 -13.548 1.00 84.25 167 ALA A N 1
ATOM 1274 C CA . ALA A 1 167 ? -1.740 -6.332 -12.876 1.00 84.25 167 ALA A CA 1
ATOM 1275 C C . ALA A 1 167 ? -3.092 -6.287 -12.140 1.00 84.25 167 ALA A C 1
ATOM 1277 O O . ALA A 1 167 ? -3.820 -7.277 -12.141 1.00 84.25 167 ALA A O 1
ATOM 1278 N N . VAL A 1 168 ? -3.446 -5.150 -11.533 1.00 82.31 168 VAL A N 1
ATOM 1279 C CA . VAL A 1 168 ? -4.742 -4.958 -10.861 1.00 82.31 168 VAL A CA 1
ATOM 1280 C C . VAL A 1 168 ? -5.891 -4.941 -11.867 1.00 82.31 168 VAL A C 1
ATOM 1282 O O . VAL A 1 168 ? -6.915 -5.573 -11.616 1.00 82.31 168 VAL A O 1
ATOM 1285 N N . LEU A 1 169 ? -5.720 -4.272 -13.014 1.00 82.12 169 LEU A N 1
ATOM 1286 C CA . LEU A 1 169 ? -6.702 -4.306 -14.102 1.00 82.12 169 LEU A CA 1
ATOM 1287 C C . LEU A 1 169 ? -6.927 -5.734 -14.607 1.00 82.12 169 LEU A C 1
ATOM 1289 O O . LEU A 1 169 ? -8.072 -6.178 -14.675 1.00 82.12 169 LEU A O 1
ATOM 1293 N N . ALA A 1 170 ? -5.840 -6.456 -14.888 1.00 79.62 170 ALA A N 1
ATOM 1294 C CA . ALA A 1 170 ? -5.887 -7.842 -15.342 1.00 79.62 170 ALA A CA 1
ATOM 1295 C C . ALA A 1 170 ? -6.637 -8.734 -14.336 1.00 79.62 170 ALA A C 1
ATOM 1297 O O . ALA A 1 170 ? -7.606 -9.408 -14.682 1.00 79.62 170 ALA A O 1
ATOM 1298 N N . ALA A 1 171 ? -6.263 -8.664 -13.054 1.00 71.56 171 ALA A N 1
ATOM 1299 C CA . ALA A 1 171 ? -6.915 -9.436 -11.999 1.00 71.56 171 ALA A CA 1
ATOM 1300 C C . ALA A 1 171 ? -8.405 -9.080 -11.836 1.00 71.56 171 ALA A C 1
ATOM 1302 O O . ALA A 1 171 ? -9.229 -9.967 -11.617 1.00 71.56 171 ALA A O 1
ATOM 1303 N N . GLY A 1 172 ? -8.769 -7.799 -11.971 1.00 64.31 172 GLY A N 1
ATOM 1304 C CA . GLY A 1 172 ? -10.159 -7.337 -11.911 1.00 64.31 172 GLY A CA 1
ATOM 1305 C C . GLY A 1 172 ? -11.035 -7.859 -13.055 1.00 64.31 172 GLY A C 1
ATOM 1306 O O . GLY A 1 172 ? -12.244 -7.999 -12.879 1.00 64.31 172 GLY A O 1
ATOM 1307 N N . LEU A 1 173 ? -10.428 -8.190 -14.198 1.00 69.81 173 LEU A N 1
ATOM 1308 C CA . LEU A 1 173 ? -11.090 -8.796 -15.357 1.00 69.81 173 LEU A CA 1
ATOM 1309 C C . LEU A 1 173 ? -11.075 -10.334 -15.327 1.00 69.81 173 LEU A C 1
ATOM 1311 O O . LEU A 1 173 ? -11.663 -10.969 -16.200 1.00 69.81 173 LEU A O 1
ATOM 1315 N N . GLY A 1 174 ? -10.466 -10.933 -14.297 1.00 60.25 174 GLY A N 1
ATOM 1316 C CA . GLY A 1 174 ? -10.364 -12.384 -14.131 1.00 60.25 174 GLY A CA 1
ATOM 1317 C C . GLY A 1 174 ? -9.188 -13.023 -14.871 1.00 60.25 174 GLY A C 1
ATOM 1318 O O . GLY A 1 174 ? -9.139 -14.252 -14.959 1.00 60.25 174 GLY A O 1
ATOM 1319 N N . ASP A 1 175 ? -8.243 -12.226 -15.376 1.00 66.88 175 ASP A N 1
ATOM 1320 C CA . ASP A 1 175 ? -7.033 -12.739 -16.013 1.00 66.88 175 ASP A CA 1
ATOM 1321 C C . ASP A 1 175 ? -6.087 -13.390 -14.981 1.00 66.88 175 ASP A C 1
ATOM 1323 O O . ASP A 1 175 ? -6.117 -13.056 -13.787 1.00 66.88 175 ASP A O 1
ATOM 1327 N N . PRO A 1 176 ? -5.211 -14.320 -15.408 1.00 54.72 176 PRO A N 1
ATOM 1328 C CA . PRO A 1 176 ? -4.239 -14.948 -14.522 1.00 54.72 176 PRO A CA 1
ATOM 1329 C C . PRO A 1 176 ? -3.313 -13.933 -13.839 1.00 54.72 176 PRO A C 1
ATOM 1331 O O . PRO A 1 176 ? -2.699 -13.083 -14.481 1.00 54.72 176 PRO A O 1
ATOM 1334 N N . VAL A 1 177 ? -3.155 -14.071 -12.521 1.00 67.62 177 VAL A N 1
ATOM 1335 C CA . VAL A 1 177 ? -2.235 -13.241 -11.735 1.00 67.62 177 VAL A CA 1
ATOM 1336 C C . VAL A 1 177 ? -0.790 -13.584 -12.100 1.00 67.62 177 VAL A C 1
ATOM 1338 O O . VAL A 1 177 ? -0.390 -14.749 -12.051 1.00 67.62 177 VAL A O 1
ATOM 1341 N N . ILE A 1 178 ? 0.008 -12.564 -12.422 1.00 71.88 178 ILE A N 1
ATOM 1342 C CA . ILE A 1 178 ? 1.442 -12.735 -12.675 1.00 71.88 178 ILE A CA 1
ATOM 1343 C C . ILE A 1 178 ? 2.177 -13.156 -11.400 1.00 71.88 178 ILE A C 1
ATOM 1345 O O . ILE A 1 178 ? 1.901 -12.667 -10.301 1.00 71.88 178 ILE A O 1
ATOM 1349 N N . ASP A 1 179 ? 3.165 -14.036 -11.538 1.00 71.75 179 ASP A N 1
ATOM 1350 C CA . ASP A 1 179 ? 4.027 -14.374 -10.415 1.00 71.75 179 ASP A CA 1
ATOM 1351 C C . ASP A 1 179 ? 4.978 -13.214 -10.058 1.00 71.75 179 ASP A C 1
ATOM 1353 O O . ASP A 1 179 ? 5.291 -12.336 -10.869 1.00 71.75 179 ASP A O 1
ATOM 1357 N N . GLY A 1 180 ? 5.463 -13.213 -8.813 1.00 67.31 180 GLY A N 1
ATOM 1358 C CA . GLY A 1 180 ? 6.346 -12.156 -8.317 1.00 67.31 180 GLY A CA 1
ATOM 1359 C C . GLY A 1 180 ? 7.668 -12.042 -9.084 1.00 67.31 180 GLY A C 1
ATOM 1360 O O . GLY A 1 180 ? 8.187 -10.941 -9.225 1.00 67.31 180 GLY A O 1
ATOM 1361 N N . SER A 1 181 ? 8.196 -13.142 -9.629 1.00 69.94 181 SER A N 1
ATOM 1362 C CA . SER A 1 181 ? 9.462 -13.122 -10.372 1.00 69.94 181 SER A CA 1
ATOM 1363 C C . SER A 1 181 ? 9.312 -12.504 -11.764 1.00 69.94 181 SER A C 1
ATOM 1365 O O . SER A 1 181 ? 10.174 -11.739 -12.197 1.00 69.94 181 SER A O 1
ATOM 1367 N N . VAL A 1 182 ? 8.187 -12.762 -12.433 1.00 72.56 182 VAL A N 1
ATOM 1368 C CA . VAL A 1 182 ? 7.786 -12.129 -13.692 1.00 72.56 182 VAL A CA 1
ATOM 1369 C C . VAL A 1 182 ? 7.562 -10.636 -13.486 1.00 72.56 182 VAL A C 1
ATOM 1371 O O . VAL A 1 182 ? 8.117 -9.823 -14.224 1.00 72.56 182 VAL A O 1
ATOM 1374 N N . ARG A 1 183 ? 6.817 -10.263 -12.443 1.00 85.50 183 ARG A N 1
ATOM 1375 C CA . ARG A 1 183 ? 6.603 -8.865 -12.053 1.00 85.50 183 ARG A CA 1
ATOM 1376 C C . ARG A 1 183 ? 7.918 -8.119 -11.836 1.00 85.50 183 ARG A C 1
ATOM 1378 O O . ARG A 1 183 ? 8.094 -7.016 -12.357 1.00 85.50 183 ARG A O 1
ATOM 1385 N N . ASP A 1 184 ? 8.840 -8.709 -11.079 1.00 79.06 184 ASP A N 1
ATOM 1386 C CA . ASP A 1 184 ? 10.127 -8.086 -10.769 1.00 79.06 184 ASP A CA 1
ATOM 1387 C C . ASP A 1 184 ? 10.989 -7.943 -12.035 1.00 79.06 184 ASP A C 1
ATOM 1389 O O . ASP A 1 184 ? 11.615 -6.902 -12.246 1.00 79.06 184 ASP A O 1
ATOM 1393 N N . ALA A 1 185 ? 10.958 -8.936 -12.932 1.00 79.50 185 ALA A N 1
ATOM 1394 C CA . ALA A 1 185 ? 11.645 -8.875 -14.220 1.00 79.50 185 ALA A CA 1
ATOM 1395 C C . ALA A 1 185 ? 11.083 -7.778 -15.143 1.00 79.50 185 ALA A C 1
ATOM 1397 O O . ALA A 1 185 ? 11.859 -7.051 -15.767 1.00 79.50 185 ALA A O 1
ATOM 1398 N N . LEU A 1 186 ? 9.756 -7.633 -15.222 1.00 88.38 186 LEU A N 1
ATOM 1399 C CA . LEU A 1 186 ? 9.101 -6.569 -15.992 1.00 88.38 186 LEU A CA 1
ATOM 1400 C C . LEU A 1 186 ? 9.411 -5.184 -15.415 1.00 88.38 186 LEU A C 1
ATOM 1402 O O . LEU A 1 186 ? 9.771 -4.271 -16.155 1.00 88.38 186 LEU A O 1
ATOM 1406 N N . THR A 1 187 ? 9.350 -5.047 -14.089 1.00 91.69 187 THR A N 1
ATOM 1407 C CA . THR A 1 187 ? 9.665 -3.794 -13.385 1.00 91.69 187 THR A CA 1
ATOM 1408 C C . THR A 1 187 ? 11.116 -3.370 -13.614 1.00 91.69 187 THR A C 1
ATOM 1410 O O . THR A 1 187 ? 11.383 -2.191 -13.850 1.00 91.69 187 THR A O 1
ATOM 1413 N N . GLY A 1 188 ? 12.057 -4.321 -13.573 1.00 85.81 188 GLY A N 1
ATOM 1414 C CA . GLY A 1 188 ? 13.469 -4.070 -13.864 1.00 85.81 188 GLY A CA 1
ATOM 1415 C C . GLY A 1 188 ? 13.681 -3.558 -15.289 1.00 85.81 188 GLY A C 1
ATOM 1416 O O . GLY A 1 188 ? 14.228 -2.475 -15.468 1.00 85.81 188 GLY A O 1
ATOM 1417 N N . ARG A 1 189 ? 13.149 -4.273 -16.291 1.00 93.12 189 ARG A N 1
ATOM 1418 C CA . ARG A 1 189 ? 13.234 -3.874 -17.710 1.00 93.12 189 ARG A CA 1
ATOM 1419 C C . ARG A 1 189 ? 12.666 -2.480 -17.959 1.00 93.12 189 ARG A C 1
ATOM 1421 O O . ARG A 1 189 ? 13.301 -1.664 -18.614 1.00 93.12 189 ARG A O 1
ATOM 1428 N N . LEU A 1 190 ? 11.492 -2.195 -17.401 1.00 93.81 190 LEU A N 1
ATOM 1429 C CA . LEU A 1 190 ? 10.848 -0.891 -17.526 1.00 93.81 190 LEU A CA 1
ATOM 1430 C C . LEU A 1 190 ? 11.662 0.220 -16.848 1.00 93.81 190 LEU A C 1
ATOM 1432 O O . LEU A 1 190 ? 11.783 1.315 -17.389 1.00 93.81 190 LEU A O 1
ATOM 1436 N N . THR A 1 191 ? 12.262 -0.061 -15.689 1.00 89.56 191 THR A N 1
ATOM 1437 C CA . THR A 1 191 ? 13.159 0.892 -15.017 1.00 89.56 191 THR A CA 1
ATOM 1438 C C . THR A 1 191 ? 14.375 1.208 -15.887 1.00 89.56 191 THR A C 1
ATOM 1440 O O . THR A 1 191 ? 14.729 2.379 -16.017 1.00 89.56 191 THR A O 1
ATOM 1443 N N . ASP A 1 192 ? 14.983 0.194 -16.508 1.00 88.12 192 ASP A N 1
ATOM 1444 C CA . ASP A 1 192 ? 16.142 0.357 -17.391 1.00 88.12 192 ASP A CA 1
ATOM 1445 C C . ASP A 1 192 ? 15.783 1.160 -18.655 1.00 88.12 192 ASP A C 1
ATOM 1447 O O . ASP A 1 192 ? 16.518 2.071 -19.044 1.00 88.12 192 ASP A O 1
ATOM 1451 N N . GLU A 1 193 ? 14.623 0.899 -19.266 1.00 90.19 193 GLU A N 1
ATOM 1452 C CA . GLU A 1 193 ? 14.135 1.668 -20.421 1.00 90.19 193 GLU A CA 1
ATOM 1453 C C . GLU A 1 193 ? 13.871 3.139 -20.078 1.00 90.19 193 GLU A C 1
ATOM 1455 O O . GLU A 1 193 ? 14.328 4.042 -20.785 1.00 90.19 193 GLU A O 1
ATOM 1460 N N . LEU A 1 194 ? 13.191 3.402 -18.956 1.00 86.12 194 LEU A N 1
ATOM 1461 C CA . LEU A 1 194 ? 12.960 4.762 -18.455 1.00 86.12 194 LEU A CA 1
ATOM 1462 C C . LEU A 1 194 ? 14.272 5.451 -18.055 1.00 86.12 194 LEU A C 1
ATOM 1464 O O . LEU A 1 194 ? 14.376 6.681 -18.098 1.00 86.12 194 LEU A O 1
ATOM 1468 N N . HIS A 1 195 ? 15.290 4.679 -17.665 1.00 79.94 195 HIS A N 1
ATOM 1469 C CA . HIS A 1 195 ? 16.622 5.212 -17.428 1.00 79.94 195 HIS A CA 1
ATOM 1470 C C . HIS A 1 195 ? 17.271 5.692 -18.736 1.00 79.94 195 HIS A C 1
ATOM 1472 O O . HIS A 1 195 ? 17.741 6.830 -18.811 1.00 79.94 195 HIS A O 1
ATOM 1478 N N . GLY A 1 196 ? 17.209 4.866 -19.786 1.00 67.19 196 GLY A N 1
ATOM 1479 C CA . GLY A 1 196 ? 17.770 5.157 -21.107 1.00 67.19 196 GLY A CA 1
ATOM 1480 C C . GLY A 1 196 ? 17.112 6.325 -21.853 1.00 67.19 196 GLY A C 1
ATOM 1481 O O . GLY A 1 196 ? 17.782 6.993 -22.635 1.00 67.19 196 GLY A O 1
ATOM 1482 N N . HIS A 1 197 ? 15.833 6.625 -21.602 1.00 59.81 197 HIS A N 1
ATOM 1483 C CA . HIS A 1 197 ? 15.131 7.765 -22.220 1.00 59.81 197 HIS A CA 1
ATOM 1484 C C . HIS A 1 197 ? 15.430 9.139 -21.595 1.00 59.81 197 HIS A C 1
ATOM 1486 O O . HIS A 1 197 ? 15.028 10.155 -22.154 1.00 59.81 197 HIS A O 1
ATOM 1492 N N . GLY A 1 198 ? 16.142 9.192 -20.465 1.00 50.16 198 GLY A N 1
ATOM 1493 C CA . GLY A 1 198 ? 16.414 10.429 -19.722 1.00 50.16 198 GLY A CA 1
ATOM 1494 C C . GLY A 1 198 ? 17.856 10.943 -19.797 1.00 50.16 198 GLY A C 1
ATOM 1495 O O . GLY A 1 198 ? 18.242 11.718 -18.928 1.00 50.16 198 GLY A O 1
ATOM 1496 N N . MET A 1 199 ? 18.676 10.504 -20.761 1.00 38.16 199 MET A N 1
ATOM 1497 C CA . MET A 1 199 ? 20.072 10.955 -20.888 1.00 38.16 199 MET A CA 1
ATOM 1498 C C . MET A 1 199 ? 20.333 11.726 -22.188 1.00 38.16 199 MET A C 1
ATOM 1500 O O . MET A 1 199 ? 20.220 11.174 -23.281 1.00 38.16 199 MET A O 1
ATOM 1504 N N . SER A 1 200 ? 20.789 12.979 -22.064 1.00 34.00 200 SER A N 1
ATOM 1505 C CA . SER A 1 200 ? 21.500 13.699 -23.125 1.00 34.00 200 SER A CA 1
ATOM 1506 C C . SER A 1 200 ? 23.018 13.476 -23.002 1.00 34.00 200 SER A C 1
ATOM 1508 O O . SER A 1 200 ? 23.633 13.938 -22.048 1.00 34.00 200 SER A O 1
ATOM 1510 N N . VAL A 1 201 ? 23.589 12.792 -23.999 1.00 42.25 201 VAL A N 1
ATOM 1511 C CA . VAL A 1 201 ? 24.939 12.959 -24.589 1.00 42.25 201 VAL A CA 1
ATOM 1512 C C . VAL A 1 201 ? 26.143 13.045 -23.622 1.00 42.25 201 VAL A C 1
ATOM 1514 O O . VAL A 1 201 ? 26.577 14.133 -23.260 1.00 42.25 201 VAL A O 1
ATOM 1517 N N . GLY A 1 202 ? 26.776 11.909 -23.298 1.00 34.38 202 GLY A N 1
ATOM 1518 C CA . GLY A 1 202 ? 28.111 11.907 -22.669 1.00 34.38 202 GLY A CA 1
ATOM 1519 C C . GLY A 1 202 ? 28.720 10.521 -22.439 1.00 34.38 202 GLY A C 1
ATOM 1520 O O . GLY A 1 202 ? 29.769 10.209 -22.992 1.00 34.38 202 GLY A O 1
ATOM 1521 N N . ASP A 1 203 ? 28.024 9.652 -21.707 1.00 38.62 203 ASP A N 1
ATOM 1522 C CA . ASP A 1 203 ? 28.668 8.469 -21.103 1.00 38.62 203 ASP A CA 1
ATOM 1523 C C . ASP A 1 203 ? 28.366 7.126 -21.789 1.00 38.62 203 ASP A C 1
ATOM 1525 O O . ASP A 1 203 ? 28.861 6.080 -21.377 1.00 38.62 203 ASP A O 1
ATOM 1529 N N . PHE A 1 204 ? 27.603 7.122 -22.886 1.00 37.84 204 PHE A N 1
ATOM 1530 C CA . PHE A 1 204 ? 27.259 5.882 -23.600 1.00 37.84 204 PHE A CA 1
ATOM 1531 C C . PHE A 1 204 ? 28.397 5.332 -24.492 1.00 37.84 204 PHE A C 1
ATOM 1533 O O . PHE A 1 204 ? 28.233 4.304 -25.147 1.00 37.84 204 PHE A O 1
ATOM 1540 N N . LEU A 1 205 ? 29.572 5.978 -24.523 1.00 39.56 205 LEU A N 1
ATOM 1541 C CA . LEU A 1 205 ? 30.711 5.580 -25.364 1.00 39.56 205 LEU A CA 1
ATOM 1542 C C . LEU A 1 205 ? 31.877 4.899 -24.628 1.00 39.56 205 LEU A C 1
ATOM 1544 O O . LEU A 1 205 ? 33.008 4.978 -25.098 1.00 39.56 205 LEU A O 1
ATOM 1548 N N . LEU A 1 206 ? 31.622 4.131 -23.562 1.00 34.62 206 LEU A N 1
ATOM 1549 C CA . LEU A 1 206 ? 32.565 3.097 -23.098 1.00 34.62 206 LEU A CA 1
ATOM 1550 C C . LEU A 1 206 ? 31.828 1.800 -22.697 1.00 34.62 206 LEU A C 1
ATOM 1552 O O . LEU A 1 206 ? 31.294 1.653 -21.605 1.00 34.62 206 LEU A O 1
ATOM 1556 N N . ALA A 1 207 ? 31.802 0.867 -23.651 1.00 36.97 207 ALA A N 1
ATOM 1557 C CA . ALA A 1 207 ? 31.222 -0.485 -23.643 1.00 36.97 207 ALA A CA 1
ATOM 1558 C C . ALA A 1 207 ? 31.883 -1.467 -22.621 1.00 36.97 207 ALA A C 1
ATOM 1560 O O . ALA A 1 207 ? 32.889 -1.082 -22.024 1.00 36.97 207 ALA A O 1
ATOM 1561 N N . PRO A 1 208 ? 31.467 -2.764 -22.476 1.00 42.00 208 PRO A N 1
ATOM 1562 C CA . PRO A 1 208 ? 30.429 -3.513 -23.211 1.00 42.00 208 PRO A CA 1
ATOM 1563 C C . PRO A 1 208 ? 29.453 -4.391 -22.373 1.00 42.00 208 PRO A C 1
ATOM 1565 O O . PRO A 1 208 ? 29.718 -4.803 -21.246 1.00 42.00 208 PRO A O 1
ATOM 1568 N N . MET A 1 209 ? 28.342 -4.786 -23.008 1.00 50.78 209 MET A N 1
ATOM 1569 C CA . MET A 1 209 ? 27.384 -5.814 -22.560 1.00 50.78 209 MET A CA 1
ATOM 1570 C C . MET A 1 209 ? 28.030 -7.205 -22.389 1.00 50.78 209 MET A C 1
ATOM 1572 O O . MET A 1 209 ? 28.544 -7.720 -23.379 1.00 50.78 209 MET A O 1
ATOM 1576 N N . LYS A 1 210 ? 27.902 -7.879 -21.223 1.00 31.25 210 LYS A N 1
ATOM 1577 C CA . LYS A 1 210 ? 27.986 -9.364 -21.091 1.00 31.25 210 LYS A CA 1
ATOM 1578 C C . LYS A 1 210 ? 27.207 -9.945 -19.883 1.00 31.25 210 LYS A C 1
ATOM 1580 O O . LYS A 1 210 ? 27.729 -10.094 -18.787 1.00 31.25 210 LYS A O 1
ATOM 1585 N N . GLY A 1 211 ? 25.968 -10.383 -20.111 1.00 34.47 211 GLY A N 1
ATOM 1586 C CA . GLY A 1 211 ? 25.596 -11.808 -20.020 1.00 34.47 211 GLY A CA 1
ATOM 1587 C C . GLY A 1 211 ? 25.700 -12.667 -18.738 1.00 34.47 211 GLY A C 1
ATOM 1588 O O . GLY A 1 211 ? 25.490 -13.865 -18.892 1.00 34.47 211 GLY A O 1
ATOM 1589 N N . VAL A 1 212 ? 25.971 -12.193 -17.508 1.00 30.64 212 VAL A N 1
ATOM 1590 C CA . VAL A 1 212 ? 26.186 -13.123 -16.350 1.00 30.64 212 VAL A CA 1
ATOM 1591 C C . VAL A 1 212 ? 25.430 -12.781 -15.049 1.00 30.64 212 VAL A C 1
ATOM 1593 O O . VAL A 1 212 ? 25.961 -12.922 -13.958 1.00 30.64 212 VAL A O 1
ATOM 1596 N N . ALA A 1 213 ? 24.143 -12.427 -15.105 1.00 33.38 213 ALA A N 1
ATOM 1597 C CA . ALA A 1 213 ? 23.299 -12.450 -13.890 1.00 33.38 213 ALA A CA 1
ATOM 1598 C C . ALA A 1 213 ? 22.128 -13.447 -13.958 1.00 33.38 213 ALA A C 1
ATOM 1600 O O . ALA A 1 213 ? 21.314 -13.523 -13.043 1.00 33.38 213 ALA A O 1
ATOM 1601 N N . LYS A 1 214 ? 22.037 -14.254 -15.025 1.00 34.16 214 LYS A N 1
ATOM 1602 C CA . LYS A 1 214 ? 20.838 -15.059 -15.313 1.00 34.16 214 LYS A CA 1
ATOM 1603 C C . LYS A 1 214 ? 20.708 -16.401 -14.577 1.00 34.16 214 LYS A C 1
ATOM 1605 O O . LYS A 1 214 ? 19.703 -17.056 -14.797 1.00 34.16 214 LYS A O 1
ATOM 1610 N N . HIS A 1 215 ? 21.642 -16.838 -13.726 1.00 32.66 215 HIS A N 1
ATOM 1611 C CA . HIS A 1 215 ? 21.557 -18.183 -13.104 1.00 32.66 215 HIS A CA 1
ATOM 1612 C C . HIS A 1 215 ? 21.926 -18.279 -11.609 1.00 32.66 215 HIS A C 1
ATOM 1614 O O . HIS A 1 215 ? 21.984 -19.381 -11.070 1.00 32.66 215 HIS A O 1
ATOM 1620 N N . LEU A 1 216 ? 22.133 -17.162 -10.898 1.00 30.14 216 LEU A N 1
ATOM 1621 C CA . LEU A 1 216 ? 22.452 -17.190 -9.453 1.00 30.14 216 LEU A CA 1
ATOM 1622 C C . LEU A 1 216 ? 21.392 -16.558 -8.544 1.00 30.14 216 LEU A C 1
ATOM 1624 O O . LEU A 1 216 ? 21.396 -16.799 -7.338 1.00 30.14 216 LEU A O 1
ATOM 1628 N N . VAL A 1 217 ? 20.442 -15.815 -9.108 1.00 33.75 217 VAL A N 1
ATOM 1629 C CA . VAL A 1 217 ? 19.401 -15.128 -8.328 1.00 33.75 217 VAL A CA 1
ATOM 1630 C C . VAL A 1 217 ? 18.252 -16.081 -7.941 1.00 33.75 217 VAL A C 1
ATOM 1632 O O . VAL A 1 217 ? 17.642 -15.934 -6.884 1.00 33.75 217 VAL A O 1
ATOM 1635 N N . THR A 1 218 ? 18.044 -17.166 -8.695 1.00 33.91 218 THR A N 1
ATOM 1636 C CA . THR A 1 218 ? 16.903 -18.087 -8.532 1.00 33.91 218 THR A CA 1
ATOM 1637 C C . THR A 1 218 ? 16.996 -19.046 -7.336 1.00 33.91 218 THR A C 1
ATOM 1639 O O . THR A 1 218 ? 15.975 -19.575 -6.916 1.00 33.91 218 THR A O 1
ATOM 1642 N N . ARG A 1 219 ? 18.180 -19.269 -6.741 1.00 31.27 219 ARG A N 1
ATOM 1643 C CA . ARG A 1 219 ? 18.337 -20.156 -5.559 1.00 31.27 219 ARG A CA 1
ATOM 1644 C C . ARG A 1 219 ? 18.374 -19.424 -4.217 1.00 31.27 219 ARG A C 1
ATOM 1646 O O . ARG A 1 219 ? 18.128 -20.045 -3.183 1.00 31.27 219 ARG A O 1
ATOM 1653 N N . ARG A 1 220 ? 18.688 -18.124 -4.219 1.00 33.50 220 ARG A N 1
ATOM 1654 C CA . ARG A 1 220 ? 18.740 -17.297 -3.002 1.00 33.50 220 ARG A CA 1
ATOM 1655 C C . ARG A 1 220 ? 17.365 -16.709 -2.665 1.00 33.50 220 ARG A C 1
ATOM 1657 O O . ARG A 1 220 ? 16.998 -16.707 -1.498 1.00 33.50 220 ARG A O 1
ATOM 1664 N N . LEU A 1 221 ? 16.563 -16.373 -3.682 1.00 37.41 221 LEU A N 1
ATOM 1665 C CA . LEU A 1 221 ? 15.165 -15.936 -3.524 1.00 37.41 221 LEU A CA 1
ATOM 1666 C C . LEU A 1 221 ? 14.237 -17.036 -2.978 1.00 37.41 221 LEU A C 1
ATOM 1668 O O . LEU A 1 221 ? 13.313 -16.753 -2.226 1.00 37.41 221 LEU A O 1
ATOM 1672 N N . THR A 1 222 ? 14.505 -18.314 -3.271 1.00 41.56 222 THR A N 1
ATOM 1673 C CA . THR A 1 222 ? 13.751 -19.440 -2.685 1.00 41.56 222 THR A CA 1
ATOM 1674 C C . THR A 1 222 ? 14.120 -19.745 -1.229 1.00 41.56 222 THR A C 1
ATOM 1676 O O . THR A 1 222 ? 13.460 -20.575 -0.611 1.00 41.56 222 THR A O 1
ATOM 1679 N N . ARG A 1 223 ? 15.168 -19.111 -0.680 1.00 41.34 223 ARG A N 1
ATOM 1680 C CA . ARG A 1 223 ? 15.742 -19.408 0.647 1.00 41.34 223 ARG A CA 1
ATOM 1681 C C . ARG A 1 223 ? 15.414 -18.379 1.736 1.00 41.34 223 ARG A C 1
ATOM 1683 O O . ARG A 1 223 ? 15.886 -18.542 2.851 1.00 41.34 223 ARG A O 1
ATOM 1690 N N . GLN A 1 224 ? 14.611 -17.356 1.443 1.00 44.22 224 GLN A N 1
ATOM 1691 C CA . GLN A 1 224 ? 14.294 -16.272 2.389 1.00 44.22 224 GLN A CA 1
ATOM 1692 C C . GLN A 1 224 ? 12.784 -16.134 2.634 1.00 44.22 224 GLN A C 1
ATOM 1694 O O . GLN A 1 224 ? 12.247 -15.040 2.674 1.00 44.22 224 GLN A O 1
ATOM 1699 N N . ARG A 1 225 ? 12.058 -17.251 2.764 1.00 46.00 225 ARG A N 1
ATOM 1700 C CA . ARG A 1 225 ? 10.594 -17.236 2.972 1.00 46.00 225 ARG A CA 1
ATOM 1701 C C . ARG A 1 225 ? 10.176 -16.833 4.394 1.00 46.00 225 ARG A C 1
ATOM 1703 O O . ARG A 1 225 ? 9.021 -16.451 4.587 1.00 46.00 225 ARG A O 1
ATOM 1710 N N . GLY A 1 226 ? 11.090 -16.908 5.366 1.00 38.88 226 GLY A N 1
ATOM 1711 C CA . GLY A 1 226 ? 10.834 -16.519 6.753 1.00 38.88 226 GLY A CA 1
ATOM 1712 C C . GLY A 1 226 ? 10.569 -15.026 6.902 1.00 38.88 226 GLY A C 1
ATOM 1713 O O . GLY A 1 226 ? 9.468 -14.633 7.281 1.00 38.88 226 GLY A O 1
ATOM 1714 N N . ALA A 1 227 ? 11.520 -14.202 6.472 1.00 38.31 227 ALA A N 1
ATOM 1715 C CA . ALA A 1 227 ? 11.436 -12.749 6.592 1.00 38.31 227 ALA A CA 1
ATOM 1716 C C . ALA A 1 227 ? 10.339 -12.093 5.715 1.00 38.31 227 ALA A C 1
ATOM 1718 O O . ALA A 1 227 ? 9.734 -11.096 6.116 1.00 38.31 227 ALA A O 1
ATOM 1719 N N . ILE A 1 228 ? 9.970 -12.720 4.588 1.00 37.31 228 ILE A N 1
ATOM 1720 C CA . ILE A 1 228 ? 8.829 -12.319 3.737 1.00 37.31 228 ILE A CA 1
ATOM 1721 C C . ILE A 1 228 ? 7.503 -12.414 4.501 1.00 37.31 228 ILE A C 1
ATOM 1723 O O . ILE A 1 228 ? 6.603 -11.582 4.345 1.00 37.31 228 ILE A O 1
ATOM 1727 N N . THR A 1 229 ? 7.380 -13.443 5.342 1.00 40.59 229 THR A N 1
ATOM 1728 C CA . THR A 1 229 ? 6.220 -13.604 6.217 1.00 40.59 229 THR A CA 1
ATOM 1729 C C . THR A 1 229 ? 6.269 -12.581 7.351 1.00 40.59 229 THR A C 1
ATOM 1731 O O . THR A 1 229 ? 5.236 -12.039 7.719 1.00 40.59 229 THR A O 1
ATOM 1734 N N . ASP A 1 230 ? 7.447 -12.218 7.850 1.00 40.06 230 ASP A N 1
ATOM 1735 C CA . ASP A 1 230 ? 7.578 -11.265 8.957 1.00 40.06 230 ASP A CA 1
ATOM 1736 C C . ASP A 1 230 ? 7.291 -9.797 8.565 1.00 40.06 230 ASP A C 1
ATOM 1738 O O . ASP A 1 230 ? 6.859 -9.018 9.423 1.00 40.06 230 ASP A O 1
ATOM 1742 N N . SER A 1 231 ? 7.465 -9.399 7.293 1.00 39.47 231 SER A N 1
ATOM 1743 C CA . SER A 1 231 ? 7.254 -8.009 6.837 1.00 39.47 231 SER A CA 1
ATOM 1744 C C . SER A 1 231 ? 5.847 -7.710 6.296 1.00 39.47 231 SER A C 1
ATOM 1746 O O . SER A 1 231 ? 5.296 -6.648 6.597 1.00 39.47 231 SER A O 1
ATOM 1748 N N . ALA A 1 232 ? 5.244 -8.629 5.532 1.00 36.38 232 ALA A N 1
ATOM 1749 C CA . ALA A 1 232 ? 3.941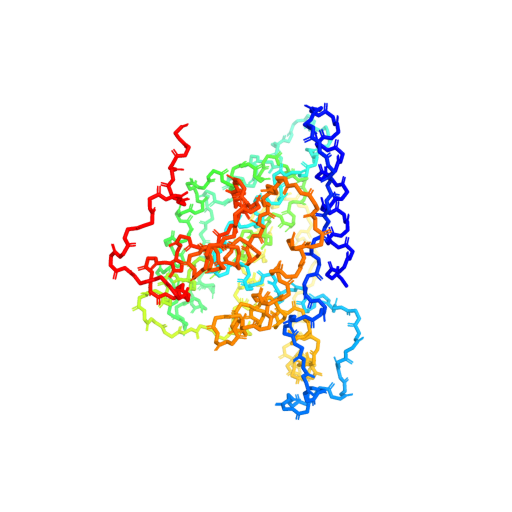 -8.432 4.883 1.00 36.38 232 ALA A CA 1
ATOM 1750 C C . ALA A 1 232 ? 2.803 -9.232 5.541 1.00 36.38 232 ALA A C 1
ATOM 1752 O O . ALA A 1 232 ? 1.657 -8.767 5.578 1.00 36.38 232 ALA A O 1
ATOM 1753 N N . ALA A 1 233 ? 3.097 -10.407 6.114 1.00 46.75 233 ALA A N 1
ATOM 1754 C CA . ALA A 1 233 ? 2.067 -11.213 6.763 1.00 46.75 233 ALA A CA 1
ATOM 1755 C C . ALA A 1 233 ? 1.501 -10.607 8.051 1.00 46.75 233 ALA A C 1
ATOM 1757 O O . ALA A 1 233 ? 0.387 -10.991 8.393 1.00 46.75 233 ALA A O 1
ATOM 1758 N N . PRO A 1 234 ? 2.134 -9.646 8.755 1.00 54.09 234 PRO A N 1
ATOM 1759 C CA . PRO A 1 234 ? 1.463 -9.033 9.879 1.00 54.09 234 PRO A CA 1
ATOM 1760 C C . PRO A 1 234 ? 0.283 -8.165 9.507 1.00 54.09 234 PRO A C 1
ATOM 1762 O O . PRO A 1 234 ? -0.749 -8.302 10.129 1.00 54.09 234 PRO A O 1
ATOM 1765 N N . PHE A 1 235 ? 0.394 -7.295 8.501 1.00 53.91 235 PHE A N 1
ATOM 1766 C CA . PHE A 1 235 ? -0.713 -6.398 8.166 1.00 53.91 235 PHE A CA 1
ATOM 1767 C C . PHE A 1 235 ? -1.861 -7.168 7.505 1.00 53.91 235 PHE A C 1
ATOM 1769 O O . PHE A 1 235 ? -3.003 -7.073 7.949 1.00 53.91 235 PHE A O 1
ATOM 1776 N N . ALA A 1 236 ? -1.554 -8.001 6.504 1.00 58.78 236 ALA A N 1
ATOM 1777 C CA . ALA A 1 236 ? -2.563 -8.847 5.871 1.00 58.78 236 ALA A CA 1
ATOM 1778 C C . ALA A 1 236 ? -3.111 -9.891 6.860 1.00 58.78 236 ALA A C 1
ATOM 1780 O O . ALA A 1 236 ? -4.312 -10.137 6.910 1.00 58.78 236 ALA A O 1
ATOM 1781 N N . GLY A 1 237 ? -2.246 -10.468 7.697 1.00 70.12 237 GLY A N 1
ATOM 1782 C CA . GLY A 1 237 ? -2.630 -11.416 8.737 1.00 70.12 237 GLY A CA 1
ATOM 1783 C C . GLY A 1 237 ? -3.441 -10.780 9.857 1.00 70.12 237 GLY A C 1
ATOM 1784 O O . GLY A 1 237 ? -4.374 -11.417 10.322 1.00 70.12 237 GLY A O 1
ATOM 1785 N N . ASP A 1 238 ? -3.152 -9.545 10.269 1.00 75.75 238 ASP A N 1
ATOM 1786 C CA . ASP A 1 238 ? -3.929 -8.791 11.260 1.00 75.75 238 ASP A CA 1
ATOM 1787 C C . ASP A 1 238 ? -5.347 -8.554 10.734 1.00 75.75 238 ASP A C 1
ATOM 1789 O O . ASP A 1 238 ? -6.320 -8.802 11.447 1.00 75.75 238 ASP A O 1
ATOM 1793 N N . VAL A 1 239 ? -5.470 -8.141 9.466 1.00 74.50 239 VAL A N 1
ATOM 1794 C CA . VAL A 1 239 ? -6.765 -7.971 8.793 1.00 74.50 239 VAL A CA 1
ATOM 1795 C C . VAL A 1 239 ? -7.501 -9.308 8.722 1.00 74.50 239 VAL A C 1
ATOM 1797 O O . VAL A 1 239 ? -8.616 -9.411 9.223 1.00 74.50 239 VAL A O 1
ATOM 1800 N N . LEU A 1 240 ? -6.884 -10.357 8.169 1.00 79.38 240 LEU A N 1
ATOM 1801 C CA . LEU A 1 240 ? -7.519 -11.672 8.024 1.00 79.38 240 LEU A CA 1
ATOM 1802 C C . LEU A 1 240 ? -7.897 -12.286 9.375 1.00 79.38 240 LEU A C 1
ATOM 1804 O O . LEU A 1 240 ? -8.992 -12.823 9.524 1.00 79.38 240 LEU A O 1
ATOM 1808 N N . ARG A 1 241 ? -7.021 -12.183 10.378 1.00 81.56 241 ARG A N 1
ATOM 1809 C CA . ARG A 1 241 ? -7.277 -12.656 11.742 1.00 81.56 241 ARG A CA 1
ATOM 1810 C C . ARG A 1 241 ? -8.432 -11.896 12.369 1.00 81.56 241 ARG A C 1
ATOM 1812 O O . ARG A 1 241 ? -9.277 -12.530 12.985 1.00 81.56 241 ARG A O 1
ATOM 1819 N N . PHE A 1 242 ? -8.486 -10.574 12.218 1.00 85.44 242 PHE A N 1
ATOM 1820 C CA . PHE A 1 242 ? -9.594 -9.787 12.744 1.00 85.44 242 PHE A CA 1
ATOM 1821 C C . PHE A 1 242 ? -10.921 -10.150 12.064 1.00 85.44 242 PHE A C 1
ATOM 1823 O O . PHE A 1 242 ? -11.918 -10.378 12.749 1.00 85.44 242 PHE A O 1
ATOM 1830 N N . LEU A 1 243 ? -10.928 -10.251 10.732 1.00 84.25 243 LEU A N 1
ATOM 1831 C CA . LEU A 1 243 ? -12.126 -10.595 9.967 1.00 84.25 243 LEU A CA 1
ATOM 1832 C C . LEU A 1 243 ? -12.625 -12.014 10.283 1.00 84.25 243 LEU A C 1
ATOM 1834 O O . LEU A 1 243 ? -13.825 -12.211 10.447 1.00 84.25 243 LEU A O 1
ATOM 1838 N N . ALA A 1 244 ? -11.720 -12.987 10.423 1.00 84.00 244 ALA A N 1
ATOM 1839 C CA . ALA A 1 244 ? -12.075 -14.378 10.701 1.00 84.00 244 ALA A CA 1
ATOM 1840 C C . ALA A 1 244 ? -12.341 -14.666 12.190 1.00 84.00 244 ALA A C 1
ATOM 1842 O O . ALA A 1 244 ? -13.172 -15.511 12.513 1.00 84.00 244 ALA A O 1
ATOM 1843 N N . ASN A 1 245 ? -11.614 -14.015 13.104 1.00 83.62 245 ASN A N 1
ATOM 1844 C CA . ASN A 1 245 ? -11.650 -14.287 14.543 1.00 83.62 245 ASN A CA 1
ATOM 1845 C C . ASN A 1 245 ? -11.281 -13.047 15.389 1.00 83.62 245 ASN A C 1
ATOM 1847 O O . ASN A 1 245 ? -10.297 -13.026 16.133 1.00 83.62 245 ASN A O 1
ATOM 1851 N N . GLY A 1 246 ? -12.071 -11.980 15.252 1.00 86.56 246 GLY A N 1
ATOM 1852 C CA . GLY A 1 246 ? -11.822 -10.686 15.898 1.00 86.56 246 GLY A CA 1
ATOM 1853 C C . GLY A 1 246 ? -12.199 -10.564 17.381 1.00 86.56 246 GLY A C 1
ATOM 1854 O O . GLY A 1 246 ? -12.086 -9.465 17.921 1.00 86.56 246 GLY A O 1
ATOM 1855 N N . ASP A 1 247 ? -12.653 -11.628 18.055 1.00 88.81 247 ASP A N 1
ATOM 1856 C CA . ASP A 1 247 ? -13.180 -11.543 19.432 1.00 88.81 247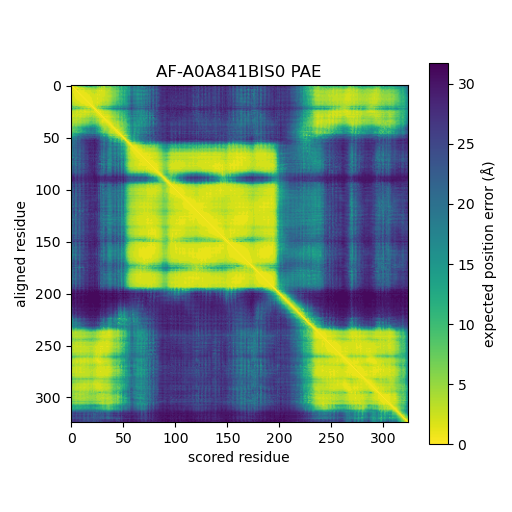 ASP A CA 1
ATOM 1857 C C . ASP A 1 247 ? -12.141 -11.042 20.441 1.00 88.81 247 ASP A C 1
ATOM 1859 O O . ASP A 1 247 ? -12.430 -10.160 21.251 1.00 88.81 247 ASP A O 1
ATOM 1863 N N . GLU A 1 248 ? -10.904 -11.540 20.359 1.00 85.31 248 GLU A N 1
ATOM 1864 C CA . GLU A 1 248 ? -9.807 -11.096 21.230 1.00 85.31 248 GLU A CA 1
ATOM 1865 C C . GLU A 1 248 ? -9.500 -9.601 21.035 1.00 85.31 248 GLU A C 1
ATOM 1867 O O . GLU A 1 248 ? -9.288 -8.879 22.012 1.00 85.31 248 GLU A O 1
ATOM 1872 N N . ALA A 1 249 ? -9.522 -9.123 19.785 1.00 85.81 249 ALA A N 1
ATOM 1873 C CA . ALA A 1 249 ? -9.271 -7.724 19.451 1.00 85.81 249 ALA A CA 1
ATOM 1874 C C . ALA A 1 249 ? -10.398 -6.805 19.938 1.00 85.81 249 ALA A C 1
ATOM 1876 O O . ALA A 1 249 ? -10.123 -5.763 20.536 1.00 85.81 249 ALA A O 1
ATOM 1877 N N . ARG A 1 250 ? -11.660 -7.220 19.766 1.00 89.88 250 ARG A N 1
ATOM 1878 C CA . ARG A 1 250 ? -12.826 -6.519 20.326 1.00 89.88 250 ARG A CA 1
ATOM 1879 C C . ARG A 1 250 ? -12.735 -6.414 21.844 1.00 89.88 250 ARG A C 1
ATOM 1881 O O . ARG A 1 250 ? -12.863 -5.322 22.391 1.00 89.88 250 ARG A O 1
ATOM 1888 N N . ALA A 1 251 ? -12.455 -7.527 22.521 1.00 88.50 251 ALA A N 1
ATOM 1889 C CA . ALA A 1 251 ? -12.334 -7.557 23.973 1.00 88.50 251 ALA A CA 1
ATOM 1890 C C . ALA A 1 251 ? -11.171 -6.683 24.471 1.00 88.50 251 ALA A C 1
ATOM 1892 O O . ALA A 1 251 ? -11.296 -6.019 25.499 1.00 88.50 251 ALA A O 1
ATOM 1893 N N . PHE A 1 252 ? -10.049 -6.656 23.744 1.00 88.12 252 PHE A N 1
ATOM 1894 C CA . PHE A 1 252 ? -8.927 -5.767 24.044 1.00 88.12 252 PHE A CA 1
ATOM 1895 C C . PHE A 1 252 ? -9.333 -4.296 23.940 1.00 88.12 252 PHE A C 1
ATOM 1897 O O . PHE A 1 252 ? -9.145 -3.550 24.898 1.00 88.12 252 PHE A O 1
ATOM 1904 N N . LEU A 1 253 ? -9.952 -3.899 22.825 1.00 89.38 253 LEU A N 1
ATOM 1905 C CA . LEU A 1 253 ? -10.416 -2.529 22.615 1.00 89.38 253 LEU A CA 1
ATOM 1906 C C . LEU A 1 253 ? -11.448 -2.111 23.673 1.00 89.38 253 LEU A C 1
ATOM 1908 O O . LEU A 1 253 ? -11.343 -1.023 24.235 1.00 89.38 253 LEU A O 1
ATOM 1912 N N . ARG A 1 254 ? -12.403 -2.990 24.005 1.00 91.88 254 ARG A N 1
ATOM 1913 C CA . ARG A 1 254 ? -13.414 -2.722 25.035 1.00 91.88 254 ARG A CA 1
ATOM 1914 C C . ARG A 1 254 ? -12.788 -2.481 26.408 1.00 91.88 254 ARG A C 1
ATOM 1916 O O . ARG A 1 254 ? -13.204 -1.546 27.090 1.00 91.88 254 ARG A O 1
ATOM 1923 N N . ARG A 1 255 ? -11.784 -3.283 26.792 1.00 86.25 255 ARG A N 1
ATOM 1924 C CA . ARG A 1 255 ? -11.008 -3.070 28.027 1.00 86.25 255 ARG A CA 1
ATOM 1925 C C . ARG A 1 255 ? -10.258 -1.741 27.995 1.00 86.25 255 ARG A C 1
ATOM 1927 O O . ARG A 1 255 ? -10.407 -0.966 28.925 1.00 86.25 255 ARG A O 1
ATOM 1934 N N . SER A 1 256 ? -9.567 -1.431 26.895 1.00 88.25 256 SER A N 1
ATOM 1935 C CA . SER A 1 256 ? -8.862 -0.149 26.751 1.00 88.25 256 SER A CA 1
ATOM 1936 C C . SER A 1 256 ? -9.781 1.067 26.895 1.00 88.25 256 SER A C 1
ATOM 1938 O O . SER A 1 256 ? -9.337 2.096 27.388 1.00 88.25 256 SER A O 1
ATOM 1940 N N . ILE A 1 257 ? -11.045 0.963 26.472 1.00 88.88 257 ILE A N 1
ATOM 1941 C CA . ILE A 1 257 ? -12.045 2.025 26.660 1.00 88.88 257 ILE A CA 1
ATOM 1942 C C . ILE A 1 257 ? -12.498 2.101 28.125 1.00 88.88 257 ILE A C 1
ATOM 1944 O O . ILE A 1 257 ? -12.592 3.196 28.662 1.00 88.88 257 ILE A O 1
ATOM 1948 N N . ASN A 1 258 ? -12.748 0.960 28.776 1.00 87.19 258 ASN A N 1
ATOM 1949 C CA . ASN A 1 258 ? -13.165 0.907 30.185 1.00 87.19 258 ASN A CA 1
ATOM 1950 C C . ASN A 1 258 ? -12.116 1.445 31.163 1.00 87.19 258 ASN A C 1
ATOM 1952 O O . ASN A 1 258 ? -12.477 1.915 32.236 1.00 87.19 258 ASN A O 1
ATOM 1956 N N . ASP A 1 259 ? -10.835 1.380 30.801 1.00 85.62 259 ASP A N 1
ATOM 1957 C CA . ASP A 1 259 ? -9.736 1.908 31.617 1.00 85.62 259 ASP A CA 1
ATOM 1958 C C . ASP A 1 259 ? -9.667 3.454 31.602 1.00 85.62 259 ASP A C 1
ATOM 1960 O O . ASP A 1 259 ? -8.778 4.059 32.215 1.00 85.62 259 ASP A O 1
ATOM 1964 N N . ILE A 1 260 ? -10.573 4.115 30.872 1.00 86.31 260 ILE A N 1
ATOM 1965 C CA . ILE A 1 260 ? -10.682 5.570 30.778 1.00 86.31 260 ILE A CA 1
ATOM 1966 C C . ILE A 1 260 ? -11.947 6.016 31.508 1.00 86.31 260 ILE A C 1
ATOM 1968 O O . ILE A 1 260 ? -13.056 5.604 31.177 1.00 86.31 260 ILE A O 1
ATOM 1972 N N . GLU A 1 261 ? -11.782 6.903 32.485 1.00 85.06 261 GLU A N 1
ATOM 1973 C CA . GLU A 1 261 ? -12.908 7.548 33.154 1.00 85.06 261 GLU A CA 1
ATOM 1974 C C . GLU A 1 261 ? -13.437 8.715 32.304 1.00 85.06 261 GLU A C 1
ATOM 1976 O O . GLU A 1 261 ? -12.670 9.568 31.854 1.00 85.06 261 GLU A O 1
ATOM 1981 N N . GLY A 1 262 ? -14.758 8.782 32.126 1.00 87.50 262 GLY A N 1
ATOM 1982 C CA . GLY A 1 262 ? -15.436 9.894 31.457 1.00 87.50 262 GLY A CA 1
ATOM 1983 C C . GLY A 1 262 ? -15.692 9.687 29.961 1.00 87.50 262 GLY A C 1
ATOM 1984 O O . GLY A 1 262 ? -15.841 8.566 29.479 1.00 87.50 262 GLY A O 1
ATOM 1985 N N . ASP A 1 263 ? -15.821 10.801 29.241 1.00 94.06 263 ASP A N 1
ATOM 1986 C CA . ASP A 1 263 ? -16.161 10.815 27.818 1.00 94.06 263 ASP A CA 1
ATOM 1987 C C . ASP A 1 263 ? -14.952 10.426 26.953 1.00 94.06 263 ASP A C 1
ATOM 1989 O O . ASP A 1 263 ? -13.875 11.016 27.049 1.00 94.06 263 ASP A O 1
ATOM 1993 N N . VAL A 1 264 ? -15.143 9.449 26.063 1.00 94.50 264 VAL A N 1
ATOM 1994 C CA . VAL A 1 264 ? -14.099 8.891 25.196 1.00 94.50 264 VAL A CA 1
ATOM 1995 C C . VAL A 1 264 ? -14.349 9.277 23.739 1.00 94.50 264 VAL A C 1
ATOM 1997 O O . VAL A 1 264 ? -15.425 9.055 23.180 1.00 94.50 264 VAL A O 1
ATOM 2000 N N . HIS A 1 265 ? -13.318 9.803 23.082 1.00 93.12 265 HIS A N 1
ATOM 2001 C CA . HIS A 1 265 ? -13.306 10.062 21.643 1.00 93.12 265 HIS A CA 1
ATOM 2002 C C . HIS A 1 265 ? -12.285 9.144 20.973 1.00 93.12 265 HIS A C 1
ATOM 2004 O O . HIS A 1 265 ? -11.094 9.191 21.279 1.00 93.12 265 HIS A O 1
ATOM 2010 N N . LEU A 1 266 ? -12.743 8.289 20.060 1.00 93.00 266 LEU A N 1
ATOM 2011 C CA . LEU A 1 266 ? -11.894 7.298 19.405 1.00 93.00 266 LEU A CA 1
ATOM 2012 C C . LEU A 1 266 ? -11.287 7.852 18.117 1.00 93.00 266 LEU A C 1
ATOM 2014 O O . LEU A 1 266 ? -11.994 8.409 17.279 1.00 93.00 266 LEU A O 1
ATOM 2018 N N . ILE A 1 267 ? -9.990 7.611 17.915 1.00 86.50 267 ILE A N 1
ATOM 2019 C CA . ILE A 1 267 ? -9.299 7.844 16.641 1.00 86.50 267 ILE A CA 1
ATOM 2020 C C . ILE A 1 267 ? -8.760 6.503 16.140 1.00 86.50 267 ILE A C 1
ATOM 2022 O O . ILE A 1 267 ? -7.795 5.964 16.678 1.00 86.50 267 ILE A O 1
ATOM 2026 N N . GLY A 1 268 ? -9.397 5.950 15.109 1.00 80.75 268 GLY A N 1
ATOM 2027 C CA . GLY A 1 268 ? -9.038 4.664 14.517 1.00 80.75 268 GLY A CA 1
ATOM 2028 C C . GLY A 1 268 ? -8.317 4.830 13.181 1.00 80.75 268 GLY A C 1
ATOM 2029 O O . GLY A 1 268 ? -8.918 5.265 12.200 1.00 80.75 268 GLY A O 1
ATOM 2030 N N . HIS A 1 269 ? -7.043 4.446 13.115 1.00 75.19 269 HIS A N 1
ATOM 2031 C CA . HIS A 1 269 ? -6.275 4.437 11.867 1.00 75.19 269 HIS A CA 1
ATOM 2032 C C . HIS A 1 269 ? -6.314 3.059 11.189 1.00 75.19 269 HIS A C 1
ATOM 2034 O O . HIS A 1 269 ? -6.072 2.049 11.854 1.00 75.19 269 HIS A O 1
ATOM 2040 N N . SER A 1 270 ? -6.573 3.013 9.876 1.00 77.38 270 SER A N 1
ATOM 2041 C CA . SER A 1 270 ? -6.625 1.777 9.073 1.00 77.38 270 SER A CA 1
ATOM 2042 C C . SER A 1 270 ? -7.471 0.682 9.753 1.00 77.38 270 SER A C 1
ATOM 2044 O O . SER A 1 270 ? -8.638 0.933 10.062 1.00 77.38 270 SER A O 1
ATOM 2046 N N . LEU A 1 271 ? -6.904 -0.494 10.050 1.00 82.25 271 LEU A N 1
ATOM 2047 C CA . LEU A 1 271 ? -7.600 -1.597 10.719 1.00 82.25 271 LEU A CA 1
ATOM 2048 C C . LEU A 1 271 ? -8.161 -1.213 12.100 1.00 82.25 271 LEU A C 1
ATOM 2050 O O . LEU A 1 271 ? -9.235 -1.678 12.464 1.00 82.25 271 LEU A O 1
ATOM 2054 N N . GLY A 1 272 ? -7.514 -0.306 12.841 1.00 82.06 272 GLY A N 1
ATOM 2055 C CA . GLY A 1 272 ? -8.058 0.194 14.108 1.00 82.06 272 GLY A CA 1
ATOM 2056 C C . GLY A 1 272 ? -9.402 0.910 13.930 1.00 82.06 272 GLY A C 1
ATOM 2057 O O . GLY A 1 272 ? -10.273 0.815 14.786 1.00 82.06 272 GLY A O 1
ATOM 2058 N N . GLY A 1 273 ? -9.617 1.568 12.785 1.00 85.31 273 GLY A N 1
ATOM 2059 C CA . GLY A 1 273 ? -10.917 2.143 12.436 1.00 85.31 273 GLY A CA 1
ATOM 2060 C C . GLY A 1 273 ? -11.986 1.078 12.192 1.00 85.31 273 GLY A C 1
ATOM 2061 O O . GLY A 1 273 ? -13.118 1.246 12.635 1.00 85.31 273 GLY A O 1
ATOM 2062 N N . VAL A 1 274 ? -11.624 -0.029 11.538 1.00 86.31 274 VAL A N 1
ATOM 2063 C CA . VAL A 1 274 ? -12.519 -1.179 11.323 1.00 86.31 274 VAL A CA 1
ATOM 2064 C C . VAL A 1 274 ? -12.914 -1.811 12.659 1.00 86.31 274 VAL A C 1
ATOM 2066 O O . VAL A 1 274 ? -14.098 -2.032 12.893 1.00 86.31 274 VAL A O 1
ATOM 2069 N N . MET A 1 275 ? -11.948 -2.026 13.560 1.00 89.38 275 MET A N 1
ATOM 2070 C CA . MET A 1 275 ? -12.193 -2.573 14.901 1.00 89.38 275 MET A CA 1
ATOM 2071 C C . MET A 1 275 ? -13.164 -1.704 15.711 1.00 89.38 275 MET A C 1
ATOM 2073 O O . MET A 1 275 ? -14.096 -2.227 16.317 1.00 89.38 275 MET A O 1
ATOM 2077 N N . CYS A 1 276 ? -12.978 -0.379 15.696 1.00 91.81 276 CYS A N 1
ATOM 2078 C CA . CYS A 1 276 ? -13.881 0.546 16.382 1.00 91.81 276 CYS A CA 1
ATOM 2079 C C . CYS A 1 276 ? -15.299 0.511 15.798 1.00 91.81 276 CYS A C 1
ATOM 2081 O O . CYS A 1 276 ? -16.267 0.496 16.553 1.00 91.81 276 CYS A O 1
ATOM 2083 N N . VAL A 1 277 ? -15.430 0.492 14.467 1.00 90.75 277 VAL A N 1
ATOM 2084 C CA . VAL A 1 277 ? -16.736 0.399 13.797 1.00 90.75 277 VAL A CA 1
ATOM 2085 C C . VAL A 1 277 ? -17.454 -0.903 14.164 1.00 90.75 277 VAL A C 1
ATOM 2087 O O . VAL A 1 277 ? -18.621 -0.863 14.549 1.00 90.75 277 VAL A O 1
ATOM 2090 N N . ASP A 1 278 ? -16.758 -2.038 14.076 1.00 91.06 278 ASP A N 1
ATOM 2091 C CA . ASP A 1 278 ? -17.291 -3.362 14.415 1.00 91.06 278 ASP A CA 1
ATOM 2092 C C . ASP A 1 278 ? -17.744 -3.434 15.885 1.00 91.06 278 ASP A C 1
ATOM 2094 O O . ASP A 1 278 ? -18.867 -3.858 16.161 1.00 91.06 278 ASP A O 1
ATOM 2098 N N . LEU A 1 279 ? -16.927 -2.940 16.827 1.00 92.00 279 LEU A N 1
ATOM 2099 C CA . LEU A 1 279 ? -17.270 -2.902 18.254 1.00 92.00 279 LEU A CA 1
ATOM 2100 C C . LEU A 1 279 ? -18.531 -2.066 18.519 1.00 92.00 279 LEU A C 1
ATOM 2102 O O . LEU A 1 279 ? -19.507 -2.577 19.067 1.00 92.00 279 LEU A O 1
ATOM 2106 N N . LEU A 1 280 ? -18.528 -0.797 18.090 1.00 91.81 280 LEU A N 1
ATOM 2107 C CA . LEU A 1 280 ? -19.627 0.144 18.345 1.00 91.81 280 LEU A CA 1
ATOM 2108 C C . LEU A 1 280 ? -20.937 -0.273 17.670 1.00 91.81 280 LEU A C 1
ATOM 2110 O O . LEU A 1 280 ? -22.013 0.171 18.070 1.00 91.81 280 LEU A O 1
ATOM 2114 N N . ARG A 1 281 ? -20.865 -1.103 16.623 1.00 88.62 281 ARG A N 1
ATOM 2115 C CA . ARG A 1 281 ? -22.056 -1.635 15.964 1.00 88.62 281 ARG A CA 1
ATOM 2116 C C . ARG A 1 281 ? -22.666 -2.814 16.715 1.00 88.62 281 ARG A C 1
ATOM 2118 O O . ARG A 1 281 ? -23.889 -2.981 16.658 1.00 88.62 281 ARG A O 1
ATOM 2125 N N . ARG A 1 282 ? -21.838 -3.644 17.349 1.00 87.31 282 ARG A N 1
ATOM 2126 C CA . ARG A 1 282 ? -22.261 -4.878 18.025 1.00 87.31 282 ARG A CA 1
ATOM 2127 C C . ARG A 1 282 ? -22.845 -4.625 19.401 1.00 87.31 282 ARG A C 1
ATOM 2129 O O . ARG A 1 282 ? -23.800 -5.299 19.775 1.00 87.31 282 ARG A O 1
ATOM 2136 N N . GLU A 1 283 ? -22.293 -3.667 20.133 1.00 87.88 283 GLU A N 1
ATOM 2137 C CA . GLU A 1 283 ? -22.713 -3.378 21.498 1.00 87.88 283 GLU A CA 1
ATOM 2138 C C . GLU A 1 283 ? -22.695 -1.876 21.806 1.00 87.88 283 GLU A C 1
ATOM 2140 O O . GLU A 1 283 ? -21.902 -1.127 21.230 1.00 87.88 283 GLU A O 1
ATOM 2145 N N . PRO A 1 284 ? -23.575 -1.404 22.708 1.00 88.81 284 PRO A N 1
ATOM 2146 C CA . PRO A 1 284 ? -23.527 -0.030 23.177 1.00 88.81 284 PRO A CA 1
ATOM 2147 C C . PRO A 1 284 ? -22.288 0.195 24.052 1.00 88.81 284 PRO A C 1
ATOM 2149 O O . PRO A 1 284 ? -22.076 -0.505 25.041 1.00 88.81 284 PRO A O 1
ATOM 2152 N N . VAL A 1 285 ? -21.512 1.227 23.717 1.00 93.19 285 VAL A N 1
ATOM 2153 C CA . VAL A 1 285 ? -20.354 1.686 24.499 1.00 93.19 285 VAL A CA 1
ATOM 2154 C C . VAL A 1 285 ? -20.610 3.144 24.915 1.00 93.19 285 VAL A C 1
ATOM 2156 O O . VAL A 1 285 ? -20.252 4.060 24.172 1.00 93.19 285 VAL A O 1
ATOM 2159 N N . PRO A 1 286 ? -21.333 3.386 26.027 1.00 91.12 286 PRO A N 1
ATOM 2160 C CA . PRO A 1 286 ? -21.881 4.705 26.376 1.00 91.12 286 PRO A CA 1
ATOM 2161 C C . PRO A 1 286 ? -20.822 5.781 26.662 1.00 91.12 286 PRO A C 1
ATOM 2163 O O . PRO A 1 286 ? -21.111 6.979 26.559 1.00 91.12 286 PRO A O 1
ATOM 2166 N N . GLU A 1 287 ? -19.607 5.369 27.012 1.00 93.19 287 GLU A N 1
ATOM 2167 C CA . GLU A 1 287 ? -18.455 6.240 27.231 1.00 93.19 287 GLU A CA 1
ATOM 2168 C C . GLU A 1 287 ? -18.006 6.892 25.913 1.00 93.19 287 GLU A C 1
ATOM 2170 O O . GLU A 1 287 ? -17.559 8.037 25.906 1.00 93.19 287 GLU A O 1
ATOM 2175 N N . VAL A 1 288 ? -18.188 6.213 24.772 1.00 95.38 288 VAL A N 1
ATOM 2176 C CA . VAL A 1 288 ? -17.720 6.690 23.466 1.00 95.38 288 VAL A CA 1
ATOM 2177 C C . VAL A 1 288 ? -18.682 7.722 22.877 1.00 95.38 288 VAL A C 1
ATOM 2179 O O . VAL A 1 288 ? -19.811 7.408 22.499 1.00 95.38 288 VAL A O 1
ATOM 2182 N N . LYS A 1 289 ? -18.215 8.967 22.741 1.00 94.44 289 LYS A N 1
ATOM 2183 C CA . LYS A 1 289 ? -19.000 10.093 22.200 1.00 94.44 289 LYS A CA 1
ATOM 2184 C C . LYS A 1 289 ? -18.799 10.313 20.711 1.00 94.44 289 LYS A C 1
ATOM 2186 O O . LYS A 1 289 ? -19.700 10.806 20.034 1.00 94.44 289 LYS A O 1
ATOM 2191 N N . SER A 1 290 ? -17.629 9.959 20.184 1.00 92.69 290 SER A N 1
ATOM 2192 C CA . SER A 1 290 ? -17.373 10.004 18.746 1.00 92.69 290 SER A CA 1
ATOM 2193 C C . SER A 1 290 ? -16.292 9.019 18.311 1.00 92.69 290 SER A C 1
ATOM 2195 O O . SER A 1 290 ? -15.438 8.607 19.097 1.00 92.69 290 SER A O 1
ATOM 2197 N N . LEU A 1 291 ? -16.337 8.665 17.025 1.00 92.12 291 LEU A N 1
ATOM 2198 C CA . LEU A 1 291 ? -15.307 7.907 16.326 1.00 92.12 291 LEU A CA 1
ATOM 2199 C C . LEU A 1 291 ? -14.844 8.702 15.103 1.00 92.12 291 LEU A C 1
ATOM 2201 O O . LEU A 1 291 ? -15.652 9.085 14.259 1.00 92.12 291 LEU A O 1
ATOM 2205 N N . ILE A 1 292 ? -13.534 8.898 14.994 1.00 86.56 292 ILE A N 1
ATOM 2206 C CA . ILE A 1 292 ? -12.849 9.468 13.838 1.00 86.56 292 ILE A CA 1
ATOM 2207 C C . ILE A 1 292 ? -12.023 8.353 13.201 1.00 86.56 292 ILE A C 1
ATOM 2209 O O . ILE A 1 292 ? -11.147 7.776 13.843 1.00 86.56 292 ILE A O 1
ATOM 2213 N N . THR A 1 293 ? -12.276 8.046 11.931 1.00 77.88 293 THR A N 1
ATOM 2214 C CA . THR A 1 293 ? -11.489 7.056 11.186 1.00 77.88 293 THR A CA 1
ATOM 2215 C C . THR A 1 293 ? -10.520 7.732 10.223 1.00 77.88 293 THR A C 1
ATOM 2217 O O . THR A 1 293 ? -10.928 8.610 9.467 1.00 77.88 293 THR A O 1
ATOM 2220 N N . VAL A 1 294 ? -9.262 7.288 10.188 1.00 71.00 294 VAL A N 1
ATOM 2221 C CA . VAL A 1 294 ? -8.219 7.825 9.297 1.00 71.00 294 VAL A CA 1
ATOM 2222 C C . VAL A 1 294 ? -7.662 6.697 8.435 1.00 71.00 294 VAL A C 1
ATOM 2224 O O . VAL A 1 294 ? -7.128 5.724 8.962 1.00 71.00 294 VAL A O 1
ATOM 2227 N N . GLY A 1 295 ? -7.812 6.793 7.111 1.00 58.47 295 GLY A N 1
ATOM 2228 C CA . GLY A 1 295 ? -7.332 5.754 6.188 1.00 58.47 295 GLY A CA 1
ATOM 2229 C C . GLY A 1 295 ? -7.934 4.363 6.443 1.00 58.47 295 GLY A C 1
ATOM 2230 O O . GLY A 1 295 ? -7.278 3.360 6.177 1.00 58.47 295 GLY A O 1
ATOM 2231 N N . SER A 1 296 ? -9.141 4.300 7.020 1.00 68.44 296 SER A N 1
ATOM 2232 C CA . SER A 1 296 ? -9.853 3.057 7.349 1.00 68.44 296 SER A CA 1
ATOM 2233 C C . SER A 1 296 ? -10.562 2.472 6.132 1.00 68.44 296 SER A C 1
ATOM 2235 O O . SER A 1 296 ? -11.225 3.191 5.387 1.00 68.44 296 SER A O 1
ATOM 2237 N N . GLN A 1 297 ? -10.481 1.150 5.982 1.00 72.62 297 GLN A N 1
ATOM 2238 C CA . GLN A 1 297 ? -11.161 0.381 4.938 1.00 72.62 297 GLN A CA 1
ATOM 2239 C C . GLN A 1 297 ? -12.591 -0.031 5.341 1.00 72.62 297 GLN A C 1
ATOM 2241 O O . GLN A 1 297 ? -13.250 -0.736 4.585 1.00 72.62 297 GLN A O 1
ATOM 2246 N N . ALA A 1 298 ? -13.104 0.414 6.497 1.00 78.81 298 ALA A N 1
ATOM 2247 C CA . ALA A 1 298 ? -14.453 0.075 6.968 1.00 78.81 298 ALA A CA 1
ATOM 2248 C C . ALA A 1 298 ? -15.586 0.347 5.947 1.00 78.81 298 ALA A C 1
ATOM 2250 O O . ALA A 1 298 ? -16.446 -0.524 5.825 1.00 78.81 298 ALA A O 1
ATOM 2251 N N . PRO A 1 299 ? -15.605 1.470 5.185 1.00 70.88 299 PRO A N 1
ATOM 2252 C CA . PRO A 1 299 ? -16.604 1.662 4.131 1.00 70.88 299 PRO A CA 1
ATOM 2253 C C . PRO A 1 299 ? -16.555 0.576 3.059 1.00 70.88 299 PRO A C 1
ATOM 2255 O O . PRO A 1 299 ? -17.578 -0.016 2.744 1.00 70.88 299 PRO A O 1
ATOM 2258 N N . LEU A 1 300 ? -15.363 0.282 2.534 1.00 72.56 300 LEU A N 1
ATOM 2259 C CA . LEU A 1 300 ? -15.190 -0.733 1.498 1.00 72.56 300 LEU A CA 1
ATOM 2260 C C . LEU A 1 300 ? -15.600 -2.116 2.008 1.00 72.56 300 LEU A C 1
ATOM 2262 O O . LEU A 1 300 ? -16.329 -2.822 1.323 1.00 72.56 300 LEU A O 1
ATOM 2266 N N . LEU A 1 301 ? -15.162 -2.482 3.218 1.00 77.50 301 LEU A N 1
ATOM 2267 C CA . LEU A 1 301 ? -15.515 -3.759 3.838 1.00 77.50 301 LEU A CA 1
ATOM 2268 C C . LEU A 1 301 ? -17.027 -3.894 4.037 1.00 77.50 301 LEU A C 1
ATOM 2270 O O . LEU A 1 301 ? -17.556 -4.981 3.845 1.00 77.50 301 LEU A O 1
ATOM 2274 N N . TYR A 1 302 ? -17.725 -2.812 4.391 1.00 81.19 302 TYR A N 1
ATOM 2275 C CA . TYR A 1 302 ? -19.183 -2.821 4.467 1.00 81.19 302 TYR A CA 1
ATOM 2276 C C . TYR A 1 302 ? -19.804 -3.068 3.090 1.00 81.19 302 TYR A C 1
ATOM 2278 O O . TYR A 1 302 ? -20.573 -4.009 2.951 1.00 81.19 302 TYR A O 1
ATOM 2286 N N . GLU A 1 303 ? -19.435 -2.281 2.074 1.00 73.94 303 GLU A N 1
ATOM 2287 C CA . GLU A 1 303 ? -20.016 -2.373 0.723 1.00 73.94 303 GLU A CA 1
ATOM 2288 C C . GLU A 1 303 ? -19.884 -3.775 0.105 1.00 73.94 303 GLU A C 1
ATOM 2290 O O . GLU A 1 303 ? -20.781 -4.223 -0.604 1.00 73.94 303 GLU A O 1
ATOM 2295 N N . ILE A 1 304 ? -18.798 -4.493 0.404 1.00 81.50 304 ILE A N 1
ATOM 2296 C CA . ILE A 1 304 ? -18.557 -5.850 -0.115 1.00 81.50 304 ILE A CA 1
ATOM 2297 C C . ILE A 1 304 ? -19.070 -6.974 0.807 1.00 81.50 304 ILE A C 1
ATOM 2299 O O . ILE A 1 304 ? -18.796 -8.140 0.532 1.00 81.50 304 ILE A O 1
ATOM 2303 N N . GLY A 1 305 ? -19.756 -6.654 1.912 1.00 81.00 305 GLY A N 1
ATOM 2304 C CA . GLY A 1 305 ? -20.244 -7.651 2.881 1.00 81.00 305 GLY A CA 1
ATOM 2305 C C . GLY A 1 305 ? -19.134 -8.353 3.675 1.00 81.00 305 GLY A C 1
ATOM 2306 O O . GLY A 1 305 ? -19.310 -9.459 4.172 1.00 81.00 305 GLY A O 1
ATOM 2307 N N . ALA A 1 306 ? -17.954 -7.740 3.779 1.00 83.75 306 ALA A N 1
ATOM 2308 C CA . ALA A 1 306 ? -16.813 -8.279 4.519 1.00 83.75 306 ALA A CA 1
ATOM 2309 C C . ALA A 1 306 ? -16.647 -7.657 5.913 1.00 83.75 306 ALA A C 1
ATOM 2311 O O . ALA A 1 306 ? -15.769 -8.083 6.662 1.00 83.75 306 ALA A O 1
ATOM 2312 N N . LEU A 1 307 ? -17.434 -6.637 6.272 1.00 84.50 307 LEU A N 1
ATOM 2313 C CA . LEU A 1 307 ? -17.368 -6.011 7.590 1.00 84.50 307 LEU A CA 1
ATOM 2314 C C . LEU A 1 307 ? -18.099 -6.888 8.617 1.00 84.50 307 LEU A C 1
ATOM 2316 O O . LEU A 1 307 ? -19.323 -7.023 8.542 1.00 84.50 307 LEU A O 1
ATOM 2320 N N . PRO A 1 308 ? -17.397 -7.458 9.614 1.00 78.38 308 PRO A N 1
ATOM 2321 C CA . PRO A 1 308 ? -18.049 -8.323 10.579 1.00 78.38 308 PRO A CA 1
ATOM 2322 C C . PRO A 1 308 ? -19.162 -7.562 11.313 1.00 78.38 308 PRO A C 1
ATOM 2324 O O . PRO A 1 308 ? -19.001 -6.413 11.709 1.00 78.38 308 PRO A O 1
ATOM 2327 N N . GLY A 1 309 ? -20.320 -8.200 11.489 1.00 73.00 309 GLY A N 1
ATOM 2328 C CA . GLY A 1 309 ? -21.430 -7.622 12.254 1.00 73.00 309 GLY A CA 1
ATOM 2329 C C . GLY A 1 309 ? -22.218 -6.508 11.552 1.00 73.00 309 GLY A C 1
ATOM 2330 O O . GLY A 1 309 ? -23.136 -5.960 12.169 1.00 73.00 309 GLY A O 1
ATOM 2331 N N . LEU A 1 310 ? -21.917 -6.186 10.287 1.00 78.44 310 LEU A N 1
ATOM 2332 C CA . LEU A 1 310 ? -22.693 -5.233 9.495 1.00 78.44 310 LEU A CA 1
ATOM 2333 C C . LEU A 1 310 ? -22.782 -5.653 8.019 1.00 78.44 310 LEU A C 1
ATOM 2335 O O . LEU A 1 310 ? -21.838 -5.474 7.259 1.00 78.44 310 LEU A O 1
ATOM 2339 N N . GLU A 1 311 ? -23.960 -6.132 7.619 1.00 77.00 311 GLU A N 1
ATOM 2340 C CA . GLU A 1 311 ? -24.268 -6.534 6.240 1.00 77.00 311 GLU A CA 1
ATOM 2341 C C . GLU A 1 311 ? -25.039 -5.439 5.486 1.00 77.00 311 GLU A C 1
ATOM 2343 O O . GLU A 1 311 ? -25.979 -4.861 6.050 1.00 77.00 311 GLU A O 1
ATOM 2348 N N . PRO A 1 312 ? -24.733 -5.170 4.206 1.00 71.12 312 PRO A N 1
ATOM 2349 C CA . PRO A 1 312 ? -25.609 -4.381 3.345 1.00 71.12 312 PRO A CA 1
ATOM 2350 C C . PRO A 1 312 ? -27.011 -5.010 3.222 1.00 71.12 312 PRO A C 1
ATOM 2352 O O . PRO A 1 312 ? -27.131 -6.232 3.144 1.00 71.12 312 PRO A O 1
ATOM 2355 N N . PRO A 1 313 ? -28.105 -4.221 3.179 1.00 66.88 313 PRO A N 1
ATOM 2356 C CA . PRO A 1 313 ? -28.178 -2.759 3.158 1.00 66.88 313 PRO A CA 1
ATOM 2357 C C . PRO A 1 313 ? -28.395 -2.145 4.555 1.00 66.88 313 PRO A C 1
ATOM 2359 O O . PRO A 1 313 ? -29.004 -1.076 4.666 1.00 66.88 313 PRO A O 1
ATOM 2362 N N . ALA A 1 314 ? -27.999 -2.824 5.640 1.00 67.38 314 ALA A N 1
ATOM 2363 C CA . ALA A 1 314 ? -28.287 -2.362 6.994 1.00 67.38 314 ALA A CA 1
ATOM 2364 C C . ALA A 1 314 ? -27.728 -0.947 7.216 1.00 67.38 314 ALA A C 1
ATOM 2366 O O . ALA A 1 314 ? -26.522 -0.713 7.214 1.00 67.38 314 ALA A O 1
ATOM 2367 N N . GLY A 1 315 ? -28.626 0.021 7.413 1.00 57.19 315 GLY A N 1
ATOM 2368 C CA . GLY A 1 315 ? -28.253 1.428 7.461 1.00 57.19 315 GLY A CA 1
ATOM 2369 C C . GLY A 1 315 ? -27.300 1.743 8.613 1.00 57.19 315 GLY A C 1
ATOM 2370 O O . GLY A 1 315 ? -27.672 1.645 9.782 1.00 57.19 315 GLY A O 1
ATOM 2371 N N . CYS A 1 316 ? -26.102 2.226 8.287 1.00 53.06 316 CYS A N 1
ATOM 2372 C CA . CYS A 1 316 ? -25.179 2.806 9.255 1.00 53.06 316 CYS A CA 1
ATOM 2373 C C . CYS A 1 316 ? -25.318 4.333 9.251 1.00 53.06 316 CYS A C 1
ATOM 2375 O O . CYS A 1 316 ? -24.564 5.047 8.593 1.00 53.06 316 CYS A O 1
ATOM 2377 N N . ARG A 1 317 ? -26.302 4.859 9.997 1.00 49.25 317 ARG A N 1
ATOM 2378 C CA . ARG A 1 317 ? -26.579 6.312 10.067 1.00 49.25 317 ARG A CA 1
ATOM 2379 C C . ARG A 1 317 ? -25.409 7.151 10.612 1.00 49.25 317 ARG A C 1
ATOM 2381 O O . ARG A 1 317 ? -25.428 8.366 10.447 1.00 49.25 317 ARG A O 1
ATOM 2388 N N . CYS A 1 318 ? -24.408 6.527 11.238 1.00 45.53 318 CYS A N 1
ATOM 2389 C CA . CYS A 1 318 ? -23.396 7.226 12.033 1.00 45.53 318 CYS A CA 1
ATOM 2390 C C . CYS A 1 318 ? -21.986 7.287 11.415 1.00 45.53 318 CYS A C 1
ATOM 2392 O O . CYS A 1 318 ? -21.174 8.055 11.915 1.00 45.53 318 CYS A O 1
ATOM 2394 N N . ILE A 1 319 ? -21.662 6.508 10.372 1.00 52.28 319 ILE A N 1
ATOM 2395 C CA . ILE A 1 319 ? -20.247 6.290 9.985 1.00 52.28 319 ILE A CA 1
ATOM 2396 C C . ILE A 1 319 ? -19.854 6.976 8.665 1.00 52.28 319 ILE A C 1
ATOM 2398 O O . ILE A 1 319 ? -18.706 7.382 8.512 1.00 52.28 319 ILE A O 1
ATOM 2402 N N . PHE A 1 320 ? -20.790 7.201 7.738 1.00 52.75 320 PHE A N 1
ATOM 2403 C CA . PHE A 1 320 ? -20.474 7.734 6.404 1.00 52.75 320 PHE A CA 1
ATOM 2404 C C . PHE A 1 320 ? -21.118 9.099 6.141 1.00 52.75 320 PHE A C 1
ATOM 2406 O O . PHE A 1 320 ? -21.798 9.301 5.136 1.00 52.75 320 PHE A O 1
ATOM 2413 N N . ARG A 1 321 ? -20.917 10.079 7.031 1.00 42.81 321 ARG A N 1
ATOM 2414 C CA . ARG A 1 321 ? -21.102 11.476 6.609 1.00 42.81 321 ARG A CA 1
ATOM 2415 C C . ARG A 1 321 ? -19.907 11.851 5.739 1.00 42.81 321 ARG A C 1
ATOM 2417 O O . ARG A 1 321 ? -18.798 11.977 6.247 1.00 42.81 321 ARG A O 1
ATOM 2424 N N . ARG A 1 322 ? -20.138 12.033 4.432 1.00 32.38 322 ARG A N 1
ATOM 2425 C CA . ARG A 1 322 ? -19.211 12.781 3.572 1.00 32.38 322 ARG A CA 1
ATOM 2426 C C . ARG A 1 322 ? -18.973 14.131 4.250 1.00 32.38 322 ARG A C 1
ATOM 2428 O O . ARG A 1 322 ? -19.921 14.898 4.408 1.00 32.38 322 ARG A O 1
ATOM 2435 N N . LEU A 1 323 ? -17.742 14.398 4.675 1.00 29.31 323 LEU A N 1
ATOM 2436 C CA . LEU A 1 323 ? -17.300 15.779 4.816 1.00 29.31 323 LEU A CA 1
ATOM 2437 C C . LEU A 1 323 ? -17.261 16.319 3.384 1.00 29.31 323 LEU A C 1
ATOM 2439 O O . LEU A 1 323 ? -16.453 15.859 2.576 1.00 29.31 323 LEU A O 1
ATOM 2443 N N . GLY A 1 324 ? -18.261 17.137 3.055 1.00 29.33 324 GLY A N 1
ATOM 2444 C CA . GLY A 1 324 ? -18.261 17.965 1.853 1.00 29.33 324 GLY A CA 1
ATOM 2445 C C . GLY A 1 324 ? -17.312 19.140 2.005 1.00 29.33 324 GLY A C 1
ATOM 2446 O O . GLY A 1 324 ? -16.985 19.480 3.167 1.00 29.33 324 GLY A O 1
#

Secondary structure (DSSP, 8-state):
-HHHHHHHHHHHHHHHHHHTT--S-------TTTTS---TTTTTTSTTGGGT-SSPPPHHHHHHHHHHHHTT-TTHHHHHHTTSPPPS-PPTTS--HHHHHHHHHHH----HHHHHHHHTTT-HHHHHHHHHHHHT-HHHHHHHTT--SS-HHHHHHHHHHHHHHHHHHHHHTTPPPPPHHHHHHHHHHHHHHHHHTT--SSSTTS------STTTSTTTGGG-HHHHHHHHHHHHHHHHHHHHH-HHHHHHHHHHHHTS-S-EEEEEETHHHHHHHHHHHHS--TTEEEEEEES--HHHHHHTT-STT--TTS--TTT-----

Mean predicted aligned error: 16.44 Å

pLDDT: mean 73.78, std 18.85, range [29.31, 97.94]

Solvent-accessible surface area (backbone atoms only — not comparable to full-atom values): 18910 Å² total; per-residue (Å²): 112,68,68,60,57,48,54,53,50,51,50,52,50,44,52,49,36,59,75,69,65,53,87,77,83,82,79,84,85,80,50,63,83,82,58,36,51,69,65,87,67,75,39,72,90,41,82,53,15,96,79,33,53,88,66,82,68,46,75,69,20,50,50,52,33,48,49,63,48,26,61,78,36,35,59,51,59,27,65,55,40,44,72,46,74,60,61,80,77,85,62,92,93,59,79,51,38,33,55,54,52,50,52,41,63,70,67,59,71,79,50,72,71,53,43,52,58,28,48,79,64,72,32,41,68,37,35,54,54,26,50,53,53,50,73,71,30,65,47,50,56,46,18,33,64,28,31,36,91,76,42,60,69,57,41,46,42,50,23,47,21,33,54,28,39,10,52,42,52,35,45,75,74,69,43,80,78,80,53,72,68,60,50,50,51,51,32,50,53,44,27,52,51,56,53,66,68,71,67,86,88,80,78,88,84,70,84,80,94,75,97,78,73,87,83,67,60,76,68,56,69,72,50,46,52,18,29,44,45,68,51,35,40,39,63,58,33,32,51,50,42,42,64,76,61,33,63,64,48,46,53,48,53,53,48,62,52,69,77,47,88,64,82,36,73,46,77,17,55,27,70,48,20,33,51,52,52,39,44,61,67,73,43,91,58,88,46,54,78,46,78,44,66,46,82,40,56,44,67,61,29,26,77,71,57,60,31,63,92,44,51,74,86,65,83,65,92,85,78,75,76,78,83,124

Organism: NCBI:txid643052

Radius of gyration: 23.46 Å; Cα contacts (8 Å, |Δi|>4): 328; chains: 1; bounding box: 61×52×62 Å

Nearest PDB structures (foldseek):
  2jsw-assembly1_A  TM=2.568E-01  e=9.311E-01  Mus musculus
  6vol-assembly1_a  TM=1.491E-01  e=6.585E+00  Spinacia oleracea

Foldseek 3Di:
DLVVVQVVVLVVVQVVCVVVVPDDDRDDQDCLVPPFDDPPVQCPVPPQQVVAADDDQDPVLVVLQVLVVCLVPLLVLLQVLLPADADPDDDPPDDDQLVLLLVLLVPDDDDPVLLVLCVVQPQNVLLVVQSVCCNVDPSLSSNSRRADLQNLSSLLSSLSSSLSRSQSVCVVVVHDRDDPVSSVVSSVSSSVSSNVSRDDDDDPPDDDDDDPPPPPPVPVVVNNRRSSCVRNVRVVRRLVCCLVPVPVVLVSVLVVLVVDPAADEAEAEAVRLLSVVLNVLVDPDPSYPYYHYHNYCNVVCAVVQSRPNHHPPPDPPHDDDPPD

Sequence (324 aa):
MRAKGYATTLRIIANKVAEHQVGGEVRGCFWGEAV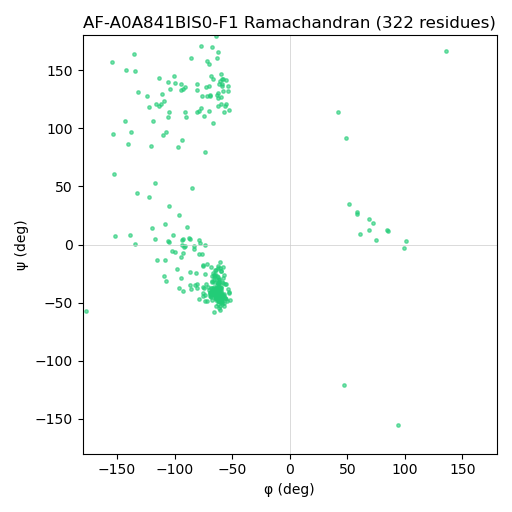GAQLRGGGGSIPGYADSGGDDPSEADQLIALWSVLYVDPWYEFRLLRHRPPPGTVFLGQDPPSVVLRETVRHYRPSPDLQDALSAVGLLEHFAVALEALRESREFDQAAATAAADPLDHRRAVARALIAYAAVLAAGLGDPVIDGSVRDALTGRLTDELHGHGMSVGDFLLAPMKGVAKHLVTRRLTRQRGAITDSAAPFAGDVLRFLANGDEARAFLRRSINDIEGDVHLIGHSLGGVMCVDLLRREPVPEVKSLITVGSQAPLLYEIGALPGLEPPAGCRCIFRRLG